Protein AF-A0A895Y8V9-F1 (afdb_monomer)

Secondary structure (DSSP, 8-state):
-HHHHHHHHHHHHHHHTT--S--EEEE---SHHHHHHHHHBHHHHHHHHHHHHHHTT-SSPPEEEEE--HHHHHHS-HHHHHHHHHHHHHHHHTT-EEEEE--GGGTTPPPEEEETTTEEEEEE-SS-SSS-EEEEE--HHHHHHHHHHHHHHHHT-TT--SSHHHHHHHHHHHTT--HHHHHHHHHHHHHH-GGGT----STTB-SHHHHHHHHHHHHHHHTT-

Foldseek 3Di:
DLVLVLVLLVLCVVCVVVFPDQKEWEDQDAWLVSLLCCQWFPSNLVSLLVSLVVCVPPPAAHEYEYEYELVSLVPYDLNGLLSNLLSCLLNVLSRYHYFYDHDVVCNPDFTWIDRLVAWIWGWDCPPDPDNIDTDIGRDNVVSVVVVVVSVCRQVDGQQDDPDPLSSSVSSCVSSVHDLVVLLVVLVVCLVVPCC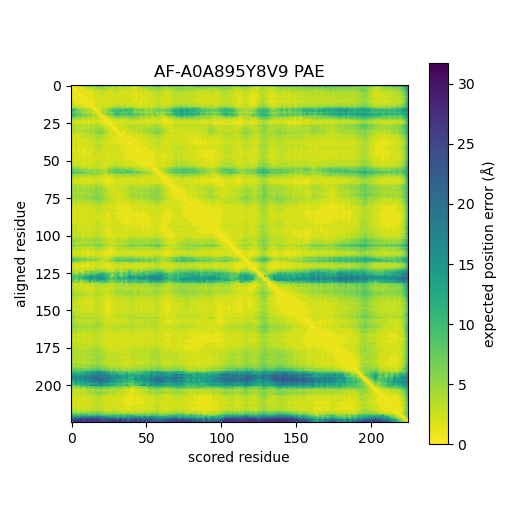VVPVPPDPRTDNVSVNSSSVSSNVSVVVVD

Mean predicted aligned error: 4.43 Å

Organism: NCBI:txid2811111

pLDDT: mean 91.23, std 8.87, range [41.28, 98.5]

Structure (mmCIF, N/CA/C/O backbone):
data_AF-A0A895Y8V9-F1
#
_entry.id   AF-A0A895Y8V9-F1
#
loop_
_atom_site.group_PDB
_atom_site.id
_atom_site.type_symbol
_atom_site.label_atom_id
_atom_site.label_alt_id
_atom_site.label_comp_id
_atom_site.label_asym_id
_atom_site.label_entity_id
_atom_site.label_seq_id
_atom_site.pdbx_PDB_ins_code
_atom_site.Cartn_x
_atom_site.Cartn_y
_atom_site.Cartn_z
_atom_site.occupancy
_atom_site.B_iso_or_equiv
_atom_site.auth_seq_id
_atom_site.auth_comp_id
_atom_site.auth_asym_id
_atom_site.auth_atom_id
_atom_site.pdbx_PDB_model_num
ATOM 1 N N . MET A 1 1 ? -10.899 10.215 -10.373 1.00 77.56 1 MET A N 1
ATOM 2 C CA . MET A 1 1 ? -10.235 9.253 -9.469 1.00 77.56 1 MET A CA 1
ATOM 3 C C . MET A 1 1 ? -10.449 7.790 -9.875 1.00 77.56 1 MET A C 1
ATOM 5 O O . MET A 1 1 ? -9.495 7.179 -10.334 1.00 77.56 1 MET A O 1
ATOM 9 N N . TRP A 1 2 ? -11.668 7.229 -9.789 1.00 88.75 2 TRP A N 1
ATOM 10 C CA . TRP A 1 2 ? -11.911 5.793 -10.051 1.00 88.75 2 TRP A CA 1
ATOM 11 C C . TRP A 1 2 ? -11.429 5.302 -11.427 1.00 88.75 2 TRP A C 1
ATOM 13 O O . TRP A 1 2 ? -10.697 4.321 -11.485 1.00 88.75 2 TRP A O 1
ATOM 23 N N . LEU A 1 3 ? -11.763 6.016 -12.513 1.00 88.69 3 LEU A N 1
ATOM 24 C CA . LEU A 1 3 ? -11.409 5.612 -13.884 1.00 88.69 3 LEU A CA 1
ATOM 25 C C . LEU A 1 3 ? -9.891 5.506 -14.107 1.00 88.69 3 LEU A C 1
ATOM 27 O O . LEU A 1 3 ? -9.423 4.517 -14.661 1.00 88.69 3 LEU A O 1
ATOM 31 N N . GLY A 1 4 ? -9.117 6.496 -13.647 1.00 90.00 4 GLY A N 1
ATOM 32 C CA . GLY A 1 4 ? -7.653 6.447 -13.738 1.00 90.00 4 GLY A CA 1
ATOM 33 C C . GLY A 1 4 ? -7.065 5.321 -12.894 1.00 90.00 4 GLY A C 1
ATOM 34 O O . GLY A 1 4 ? -6.196 4.589 -13.357 1.00 90.00 4 GLY A O 1
ATOM 35 N N . SER A 1 5 ? -7.618 5.112 -11.700 1.00 91.44 5 SER A N 1
ATOM 36 C CA . SER A 1 5 ? -7.227 4.024 -10.805 1.00 91.44 5 SER A CA 1
ATOM 37 C C . SER A 1 5 ? -7.448 2.638 -11.430 1.00 91.44 5 SER A C 1
ATOM 39 O O . SER A 1 5 ? -6.537 1.804 -11.425 1.00 91.44 5 SER A O 1
ATOM 41 N N . GLU A 1 6 ? -8.616 2.416 -12.045 1.00 93.50 6 GLU A N 1
ATOM 42 C CA . GLU A 1 6 ? -8.946 1.166 -12.736 1.00 93.50 6 GLU A CA 1
ATOM 43 C C . GLU A 1 6 ? -8.061 0.973 -13.971 1.00 93.50 6 GLU A C 1
ATOM 45 O O . GLU A 1 6 ? -7.516 -0.113 -14.191 1.00 93.50 6 GLU A O 1
ATOM 50 N N . PHE A 1 7 ? -7.871 2.027 -14.767 1.00 93.25 7 PHE A N 1
ATOM 51 C CA . PHE A 1 7 ? -7.026 1.969 -15.953 1.00 93.25 7 PHE A CA 1
ATOM 52 C C . PHE A 1 7 ? -5.576 1.609 -15.597 1.00 93.25 7 PHE A C 1
ATOM 54 O O . PHE A 1 7 ? -5.002 0.708 -16.214 1.00 93.25 7 PHE A O 1
ATOM 61 N N . CYS A 1 8 ? -5.012 2.238 -14.562 1.00 93.88 8 CYS A N 1
ATOM 62 C CA . CYS A 1 8 ? -3.698 1.909 -14.012 1.00 93.88 8 CYS A CA 1
ATOM 63 C C . CYS A 1 8 ? -3.630 0.459 -13.513 1.00 93.88 8 CYS A C 1
ATOM 65 O O . CYS A 1 8 ? -2.696 -0.261 -13.864 1.00 93.88 8 CYS A O 1
ATOM 67 N N . ALA A 1 9 ? -4.629 -0.011 -12.756 1.00 94.06 9 ALA A N 1
ATOM 68 C CA . ALA A 1 9 ? -4.672 -1.393 -12.272 1.00 94.06 9 ALA A CA 1
ATOM 69 C C . ALA A 1 9 ? -4.686 -2.400 -13.436 1.00 94.06 9 ALA A C 1
ATOM 71 O O . ALA A 1 9 ? -3.885 -3.335 -13.465 1.00 94.06 9 ALA A O 1
ATOM 72 N N . ARG A 1 10 ? -5.527 -2.170 -14.451 1.00 94.50 10 ARG A N 1
ATOM 73 C CA . ARG A 1 10 ? -5.580 -2.997 -15.667 1.00 94.50 10 ARG A CA 1
ATOM 74 C C . ARG A 1 10 ? -4.297 -2.913 -16.488 1.00 94.50 10 ARG A C 1
ATOM 76 O O . ARG A 1 10 ? -3.920 -3.892 -17.126 1.00 94.50 10 ARG A O 1
ATOM 83 N N . HIS A 1 11 ? -3.642 -1.756 -16.534 1.00 94.88 11 HIS A N 1
ATOM 84 C CA . HIS A 1 11 ? -2.349 -1.605 -17.197 1.00 94.88 11 HIS A CA 1
ATOM 85 C C . HIS A 1 11 ? -1.270 -2.442 -16.503 1.00 94.88 11 HIS A C 1
ATOM 87 O O . HIS A 1 11 ? -0.577 -3.192 -17.185 1.00 94.88 11 HIS A O 1
ATOM 93 N N . ILE A 1 12 ? -1.191 -2.392 -15.170 1.00 94.62 12 ILE A N 1
ATOM 94 C CA . ILE A 1 12 ? -0.265 -3.223 -14.393 1.00 94.62 12 ILE A CA 1
ATOM 95 C C . ILE A 1 12 ? -0.547 -4.708 -14.634 1.00 94.62 12 ILE A C 1
ATOM 97 O O . ILE A 1 12 ? 0.360 -5.434 -15.023 1.00 94.62 12 ILE A O 1
ATOM 101 N N . LEU A 1 13 ? -1.798 -5.156 -14.473 1.00 93.81 13 LEU A N 1
ATOM 102 C CA . LEU A 1 13 ? -2.149 -6.573 -14.622 1.00 93.81 13 LEU A CA 1
ATOM 103 C C . LEU A 1 13 ? -1.811 -7.124 -16.012 1.00 93.81 13 LEU A C 1
ATOM 105 O O . LEU A 1 13 ? -1.259 -8.214 -16.106 1.00 93.81 13 LEU A O 1
ATOM 109 N N . ARG A 1 14 ? -2.054 -6.349 -17.080 1.00 92.81 14 ARG A N 1
ATOM 110 C CA . ARG A 1 14 ? -1.686 -6.737 -18.455 1.00 92.81 14 ARG A CA 1
ATOM 111 C C . ARG A 1 14 ? -0.188 -6.988 -18.636 1.00 92.81 14 ARG A C 1
ATOM 113 O O . ARG A 1 14 ? 0.184 -7.817 -19.456 1.00 92.81 14 ARG A O 1
ATOM 120 N N . HIS A 1 15 ? 0.657 -6.274 -17.897 1.00 91.19 15 HIS A N 1
ATOM 121 C CA . HIS A 1 15 ? 2.109 -6.421 -17.978 1.00 91.19 15 HIS A CA 1
ATOM 122 C C . HIS A 1 15 ? 2.673 -7.335 -16.884 1.00 91.19 15 HIS A C 1
ATOM 124 O O . HIS A 1 15 ? 3.791 -7.814 -17.014 1.00 91.19 15 HIS A O 1
ATOM 130 N N . CYS A 1 16 ? 1.910 -7.670 -15.837 1.00 85.31 16 CYS A N 1
ATOM 131 C CA . CYS A 1 16 ? 2.338 -8.648 -14.835 1.00 85.31 16 CYS A CA 1
ATOM 132 C C . CYS A 1 16 ? 2.602 -10.039 -15.432 1.00 85.31 16 CYS A C 1
ATOM 134 O O . CYS A 1 16 ? 3.436 -10.775 -14.903 1.00 85.31 16 CYS A O 1
ATOM 136 N N . ASP A 1 17 ? 1.934 -10.387 -16.535 1.00 76.19 17 ASP A N 1
ATOM 137 C CA . ASP A 1 17 ? 2.175 -11.634 -17.267 1.00 76.19 17 ASP A CA 1
ATOM 138 C C . ASP A 1 17 ? 3.564 -11.715 -17.903 1.00 76.19 17 ASP A C 1
ATOM 140 O O . ASP A 1 17 ? 4.073 -12.813 -18.121 1.00 76.19 17 ASP A O 1
ATOM 144 N N . THR A 1 18 ? 4.213 -10.575 -18.145 1.00 79.81 18 THR A N 1
ATOM 145 C CA . THR A 1 18 ? 5.546 -10.522 -18.750 1.00 79.81 18 THR A CA 1
ATOM 146 C C . THR A 1 18 ? 6.670 -10.401 -17.718 1.00 79.81 18 THR A C 1
ATOM 148 O O . THR A 1 18 ? 7.844 -10.482 -18.088 1.00 79.81 18 THR A O 1
ATOM 151 N N . LEU A 1 19 ? 6.350 -10.271 -16.426 1.00 84.44 19 LEU A N 1
ATOM 152 C CA . LEU A 1 19 ? 7.348 -10.212 -15.354 1.00 84.44 19 LEU A CA 1
ATOM 153 C C . LEU A 1 19 ? 7.901 -11.610 -15.055 1.00 84.44 19 LEU A C 1
ATOM 155 O O . LEU A 1 19 ? 7.157 -12.586 -14.953 1.00 84.44 19 LEU A O 1
ATOM 159 N N . ALA A 1 20 ? 9.223 -11.706 -14.926 1.00 80.50 20 ALA A N 1
ATOM 160 C CA . ALA A 1 20 ? 9.921 -12.943 -14.577 1.00 80.50 20 ALA A CA 1
ATOM 161 C C . ALA A 1 20 ? 10.150 -13.049 -13.058 1.00 80.50 20 ALA A C 1
ATOM 163 O O . ALA A 1 20 ? 10.092 -14.143 -12.478 1.00 80.50 20 ALA A O 1
ATOM 164 N N . GLY A 1 21 ? 10.407 -11.902 -12.424 1.00 83.06 21 GLY A N 1
ATOM 165 C CA . GLY A 1 21 ? 10.693 -11.779 -11.001 1.00 83.06 21 GLY A CA 1
ATOM 166 C C . GLY A 1 21 ? 9.461 -11.610 -10.111 1.00 83.06 21 GLY A C 1
ATOM 167 O O . GLY A 1 21 ? 8.318 -11.552 -10.567 1.00 83.06 21 GLY A O 1
ATOM 168 N N . LEU A 1 22 ? 9.719 -11.528 -8.805 1.00 88.75 22 LEU A N 1
ATOM 169 C CA . LEU A 1 22 ? 8.743 -11.062 -7.825 1.00 88.75 22 LEU A CA 1
ATOM 170 C C . LEU A 1 22 ? 8.657 -9.527 -7.921 1.00 88.75 22 LEU A C 1
ATOM 172 O O . LEU A 1 22 ? 9.689 -8.870 -7.761 1.00 88.75 22 LEU A O 1
ATOM 176 N N . PRO A 1 23 ? 7.480 -8.945 -8.204 1.00 91.62 23 PRO A N 1
ATOM 177 C CA . PRO A 1 23 ? 7.357 -7.503 -8.351 1.00 91.62 23 PRO A CA 1
ATOM 178 C C . PRO A 1 23 ? 7.474 -6.784 -7.006 1.00 91.62 23 PRO A C 1
ATOM 180 O O . PRO A 1 23 ? 6.912 -7.223 -5.999 1.00 91.62 23 PRO A O 1
ATOM 183 N N . ALA A 1 24 ? 8.139 -5.632 -7.032 1.00 95.62 24 ALA A N 1
ATOM 184 C CA . ALA A 1 24 ? 8.136 -4.660 -5.947 1.00 95.62 24 ALA A CA 1
ATOM 185 C C . ALA A 1 24 ? 7.380 -3.400 -6.391 1.00 95.62 24 ALA A C 1
ATOM 187 O O . ALA A 1 24 ? 7.586 -2.898 -7.497 1.00 95.62 24 ALA A O 1
ATOM 188 N N . PHE A 1 25 ? 6.479 -2.908 -5.546 1.00 96.94 25 PHE A N 1
ATOM 189 C CA . PHE A 1 25 ? 5.560 -1.819 -5.878 1.00 96.94 25 PHE A CA 1
ATOM 190 C C . PHE A 1 25 ? 5.956 -0.527 -5.161 1.00 96.94 25 PHE A C 1
ATOM 192 O O . PHE A 1 25 ? 6.293 -0.553 -3.980 1.00 96.94 25 PHE A O 1
ATOM 199 N N . TRP A 1 26 ? 5.823 0.607 -5.842 1.00 97.38 26 TRP A N 1
ATOM 200 C CA . TRP A 1 26 ? 5.942 1.949 -5.277 1.00 97.38 26 TRP A CA 1
ATOM 201 C C . TRP A 1 26 ? 4.621 2.699 -5.442 1.00 97.38 26 TRP A C 1
ATOM 203 O O . TRP A 1 26 ? 4.034 2.717 -6.524 1.00 97.38 26 TRP A O 1
ATOM 213 N N . THR A 1 27 ? 4.131 3.276 -4.350 1.00 93.81 27 THR A N 1
ATOM 214 C CA . THR A 1 27 ? 2.785 3.850 -4.203 1.00 93.81 27 THR A CA 1
ATOM 215 C C . THR A 1 27 ? 2.918 5.310 -3.778 1.00 93.81 27 THR A C 1
ATOM 217 O O . THR A 1 27 ? 3.761 5.624 -2.934 1.00 93.81 27 THR A O 1
ATOM 220 N N . ARG A 1 28 ? 2.112 6.194 -4.378 1.00 90.12 28 ARG A N 1
ATOM 221 C CA . ARG A 1 28 ? 2.218 7.657 -4.212 1.00 90.12 28 ARG A CA 1
ATOM 222 C C . ARG A 1 28 ? 1.191 8.247 -3.255 1.00 90.12 28 ARG A C 1
ATOM 224 O O . ARG A 1 28 ? 1.310 9.410 -2.900 1.00 90.12 28 ARG A O 1
ATOM 231 N N . GLU A 1 29 ? 0.187 7.470 -2.881 1.00 90.69 29 GLU A N 1
ATOM 232 C CA . GLU A 1 29 ? -0.847 7.847 -1.931 1.00 90.69 29 GLU A CA 1
ATOM 233 C C . GLU A 1 29 ? -0.206 8.245 -0.590 1.00 90.69 29 GLU A C 1
ATOM 235 O O . GLU A 1 29 ? 0.476 7.440 0.046 1.00 90.69 29 GLU A O 1
ATOM 240 N N . GLN A 1 30 ? -0.421 9.496 -0.181 1.00 90.38 30 GLN A N 1
ATOM 241 C CA . GLN A 1 30 ? 0.108 10.104 1.040 1.00 90.38 30 GLN A CA 1
ATOM 242 C C . GLN A 1 30 ? -0.966 10.264 2.119 1.00 90.38 30 GLN A C 1
ATOM 244 O O . GLN A 1 30 ? -0.655 10.150 3.304 1.00 90.38 30 GLN A O 1
ATOM 249 N N . HIS A 1 31 ? -2.212 10.532 1.721 1.00 90.12 31 HIS A N 1
ATOM 250 C CA . HIS A 1 31 ? -3.311 10.843 2.637 1.00 90.12 31 HIS A CA 1
ATOM 251 C C . HIS A 1 31 ? -4.338 9.714 2.706 1.00 90.12 31 HIS A C 1
ATOM 253 O O . HIS A 1 31 ? -4.465 8.881 1.804 1.00 90.12 31 HIS A O 1
ATOM 259 N N . GLY A 1 32 ? -5.125 9.712 3.782 1.00 88.81 32 GLY A N 1
ATOM 260 C CA . GLY A 1 32 ? -6.174 8.716 3.988 1.00 88.81 32 GLY A CA 1
ATOM 261 C C . GLY A 1 32 ? -7.258 8.747 2.916 1.00 88.81 32 GLY A C 1
ATOM 262 O O . GLY A 1 32 ? -7.784 7.695 2.565 1.00 88.81 32 GLY A O 1
ATOM 263 N N . GLU A 1 33 ? -7.570 9.920 2.359 1.00 90.06 33 GLU A N 1
ATOM 264 C CA . GLU A 1 33 ? -8.508 10.049 1.237 1.00 90.06 33 GLU A CA 1
ATOM 265 C C . GLU A 1 33 ? -8.034 9.247 0.015 1.00 90.06 33 GLU A C 1
ATOM 267 O O . GLU A 1 33 ? -8.790 8.453 -0.547 1.00 90.06 33 GLU A O 1
ATOM 272 N N . GLU A 1 34 ? -6.759 9.374 -0.348 1.00 92.44 34 GLU A N 1
ATOM 273 C CA . GLU A 1 34 ? -6.154 8.652 -1.469 1.00 92.44 34 GLU A CA 1
ATOM 274 C C . GLU A 1 34 ? -6.070 7.149 -1.159 1.00 92.44 34 GLU A C 1
ATOM 276 O O . GLU A 1 34 ? -6.455 6.303 -1.975 1.00 92.44 34 GLU A O 1
ATOM 281 N N . ALA A 1 35 ? -5.645 6.812 0.063 1.00 93.06 35 ALA A N 1
ATOM 282 C CA . ALA A 1 35 ? -5.541 5.438 0.539 1.00 93.06 35 ALA A CA 1
ATOM 283 C C . ALA A 1 35 ? -6.908 4.730 0.625 1.00 93.06 35 ALA A C 1
ATOM 285 O O . ALA A 1 35 ? -6.991 3.521 0.402 1.00 93.06 35 ALA A O 1
ATOM 286 N N . SER A 1 36 ? -7.997 5.470 0.871 1.00 94.06 36 SER A N 1
ATOM 287 C CA . SER A 1 36 ? -9.359 4.925 0.966 1.00 94.06 36 SER A CA 1
ATOM 288 C C . SER A 1 36 ? -9.812 4.215 -0.310 1.00 94.06 36 SER A C 1
ATOM 290 O O . SER A 1 36 ? -10.628 3.293 -0.258 1.00 94.06 36 SER A O 1
ATOM 292 N N . THR A 1 37 ? -9.231 4.571 -1.458 1.00 94.44 37 THR A N 1
ATOM 293 C CA . THR A 1 37 ? -9.516 3.909 -2.734 1.00 94.44 37 THR A CA 1
ATOM 294 C C . THR A 1 37 ? -9.157 2.426 -2.718 1.00 94.44 37 THR A C 1
ATOM 296 O O . THR A 1 37 ? -9.875 1.631 -3.320 1.00 94.44 37 THR A O 1
ATOM 299 N N . TRP A 1 38 ? -8.114 2.023 -1.982 1.00 96.44 38 TRP A N 1
ATOM 300 C CA . TRP A 1 38 ? -7.747 0.614 -1.802 1.00 96.44 38 TRP A CA 1
ATOM 301 C C . TRP A 1 38 ? -8.819 -0.176 -1.057 1.00 96.44 38 TRP A C 1
ATOM 303 O O . TRP A 1 38 ? -9.012 -1.359 -1.330 1.00 96.44 38 TRP A O 1
ATOM 313 N N . LEU A 1 39 ? -9.511 0.484 -0.130 1.00 96.06 39 LEU A N 1
ATOM 314 C CA . LEU A 1 39 ? -10.516 -0.122 0.735 1.00 96.06 39 LEU A CA 1
ATOM 315 C C . LEU A 1 39 ? -11.885 -0.203 0.057 1.00 96.06 39 LEU A C 1
ATOM 317 O O . LEU A 1 39 ? -12.596 -1.188 0.247 1.00 96.06 39 LEU A O 1
ATOM 321 N N . LEU A 1 40 ? -12.243 0.835 -0.705 1.00 94.94 40 LEU A N 1
ATOM 322 C CA . LEU A 1 40 ? -13.609 1.048 -1.180 1.00 94.94 40 LEU A CA 1
ATOM 323 C C . LEU A 1 40 ? -13.812 0.717 -2.657 1.00 94.94 40 LEU A C 1
ATOM 325 O O . LEU A 1 40 ? -14.934 0.411 -3.048 1.00 94.94 40 LEU A O 1
ATOM 329 N N . PHE A 1 41 ? -12.783 0.793 -3.506 1.00 95.56 41 PHE A N 1
ATOM 330 C CA . PHE A 1 41 ? -12.956 0.494 -4.929 1.00 95.56 41 PHE A CA 1
ATOM 331 C C . PHE A 1 41 ? -12.892 -1.010 -5.170 1.00 95.56 41 PHE A C 1
ATOM 333 O O . PHE A 1 41 ? -11.853 -1.635 -4.952 1.00 95.56 41 PHE A O 1
ATOM 340 N N . THR A 1 42 ? -13.969 -1.580 -5.717 1.00 95.12 42 THR A N 1
ATOM 341 C CA . THR A 1 42 ? -14.069 -3.022 -6.000 1.00 95.12 42 THR A CA 1
ATOM 342 C C . THR A 1 42 ? -12.867 -3.527 -6.804 1.00 95.12 42 THR A C 1
ATOM 344 O O . THR A 1 42 ? -12.229 -4.510 -6.434 1.00 95.12 42 THR A O 1
ATOM 347 N N . HIS A 1 43 ? -12.459 -2.784 -7.841 1.00 95.56 43 HIS A N 1
ATOM 348 C CA . HIS A 1 43 ? -11.337 -3.179 -8.694 1.00 95.56 43 HIS A CA 1
ATOM 349 C C . HIS A 1 43 ? -9.985 -3.217 -7.959 1.00 95.56 43 HIS A C 1
ATOM 351 O O . HIS A 1 43 ? -9.099 -3.957 -8.376 1.00 95.56 43 HIS A O 1
ATOM 357 N N . LYS A 1 44 ? -9.787 -2.427 -6.890 1.00 96.50 44 LYS A N 1
ATOM 358 C CA . LYS A 1 44 ? -8.543 -2.446 -6.099 1.00 96.50 44 LYS A CA 1
ATOM 359 C C . LYS A 1 44 ? -8.458 -3.698 -5.247 1.00 96.50 44 LYS A C 1
ATOM 361 O O . LYS A 1 44 ? -7.393 -4.309 -5.179 1.00 96.50 44 LYS A O 1
ATOM 366 N N . TYR A 1 45 ? -9.576 -4.093 -4.646 1.00 96.75 45 TYR A N 1
ATOM 367 C CA . TYR A 1 45 ? -9.666 -5.345 -3.910 1.00 96.75 45 TYR A CA 1
ATOM 368 C C . TYR A 1 45 ? -9.376 -6.540 -4.824 1.00 96.75 45 TYR A C 1
ATOM 370 O O . TYR A 1 45 ? -8.505 -7.357 -4.521 1.00 96.75 45 TYR A O 1
ATOM 378 N N . ASP A 1 46 ? -10.038 -6.594 -5.982 1.00 96.56 46 ASP A N 1
ATOM 379 C CA . ASP A 1 46 ? -9.837 -7.659 -6.969 1.00 96.56 46 ASP A CA 1
ATOM 380 C C . ASP A 1 46 ? -8.404 -7.675 -7.513 1.00 96.56 46 ASP A C 1
ATOM 382 O O . ASP A 1 46 ? -7.810 -8.740 -7.673 1.00 96.56 46 ASP A O 1
ATOM 386 N N . TYR A 1 47 ? -7.812 -6.498 -7.731 1.00 95.94 47 TYR A N 1
ATOM 387 C CA . TYR A 1 47 ? -6.411 -6.347 -8.117 1.00 95.94 47 TYR A CA 1
ATOM 388 C C . TYR A 1 47 ? -5.449 -6.935 -7.072 1.00 95.94 47 TYR A C 1
ATOM 390 O O . TYR A 1 47 ? -4.566 -7.716 -7.432 1.00 95.94 47 TYR A O 1
ATOM 398 N N . LEU A 1 48 ? -5.619 -6.605 -5.784 1.00 97.06 48 LEU A N 1
ATOM 399 C CA . LEU A 1 48 ? -4.773 -7.141 -4.710 1.00 97.06 48 LEU A CA 1
ATOM 400 C C . LEU A 1 48 ? -4.933 -8.657 -4.583 1.00 97.06 48 LEU A C 1
ATOM 402 O O . LEU A 1 48 ? -3.935 -9.371 -4.486 1.00 97.06 48 LEU A O 1
ATOM 406 N N . LYS A 1 49 ? -6.173 -9.152 -4.655 1.00 96.38 49 LYS A N 1
ATOM 407 C CA . LYS A 1 49 ? -6.472 -10.585 -4.642 1.00 96.38 49 LYS A CA 1
ATOM 408 C C . LYS A 1 49 ? -5.797 -11.309 -5.806 1.00 96.38 49 LYS A C 1
ATOM 410 O O . LYS A 1 49 ? -5.134 -12.316 -5.587 1.00 96.38 49 LYS A O 1
ATOM 415 N N . HIS A 1 50 ? -5.907 -10.772 -7.020 1.00 95.31 50 HIS A N 1
ATOM 416 C CA . HIS A 1 50 ? -5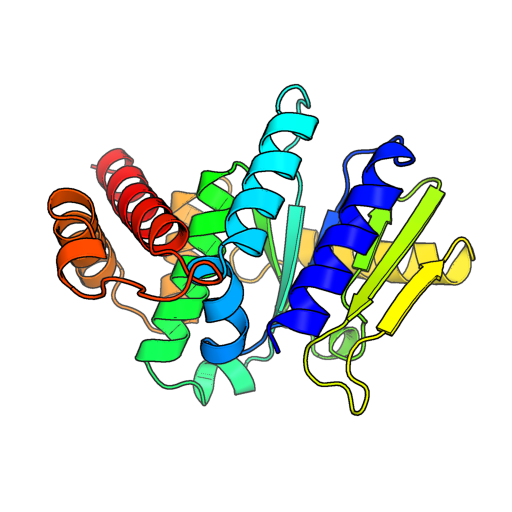.301 -11.362 -8.211 1.00 95.31 50 HIS A CA 1
ATOM 417 C C . HIS A 1 50 ? -3.773 -11.441 -8.101 1.00 95.31 50 HIS A C 1
ATOM 419 O O . HIS A 1 50 ? -3.180 -12.474 -8.411 1.00 95.31 50 HIS A O 1
ATOM 425 N N . LEU A 1 51 ? -3.123 -10.373 -7.624 1.00 93.94 51 LEU A N 1
ATOM 426 C CA . LEU A 1 51 ? -1.681 -10.389 -7.378 1.00 93.94 51 LEU A CA 1
ATOM 427 C C . LEU A 1 51 ? -1.301 -11.422 -6.312 1.00 93.94 51 LEU A C 1
ATOM 429 O O . LEU A 1 51 ? -0.369 -12.199 -6.520 1.00 93.94 51 LEU A O 1
ATOM 433 N N . ALA A 1 52 ? -2.023 -11.456 -5.193 1.00 93.56 52 ALA A N 1
ATOM 434 C CA . ALA A 1 52 ? -1.769 -12.402 -4.111 1.00 93.56 52 ALA A CA 1
ATOM 435 C C . ALA A 1 52 ? -1.904 -13.857 -4.580 1.00 93.56 52 ALA A C 1
ATOM 437 O O . ALA A 1 52 ? -1.034 -14.677 -4.296 1.00 93.56 52 ALA A O 1
ATOM 438 N N . ASP A 1 53 ? -2.951 -14.171 -5.347 1.00 93.06 53 ASP A N 1
ATOM 439 C CA . ASP A 1 53 ? -3.160 -15.495 -5.936 1.00 93.06 53 ASP A CA 1
ATOM 440 C C . ASP A 1 53 ? -2.014 -15.871 -6.886 1.00 93.06 53 ASP A C 1
ATOM 442 O O . ASP A 1 53 ? -1.484 -16.981 -6.807 1.00 93.06 53 ASP A O 1
ATOM 446 N N . ARG A 1 54 ? -1.587 -14.933 -7.741 1.00 91.06 54 ARG A N 1
ATOM 447 C CA . ARG A 1 54 ? -0.519 -15.144 -8.728 1.00 91.06 54 ARG A CA 1
ATOM 448 C C . ARG A 1 54 ? 0.829 -15.471 -8.089 1.00 91.06 54 ARG A C 1
ATOM 450 O O . ARG A 1 54 ? 1.549 -16.329 -8.594 1.00 91.06 54 ARG A O 1
ATOM 457 N N . TYR A 1 55 ? 1.192 -14.778 -7.013 1.00 90.81 55 TYR A N 1
ATOM 458 C CA . TYR A 1 55 ? 2.516 -14.904 -6.395 1.00 90.81 55 TYR A CA 1
ATOM 459 C C . TYR A 1 55 ? 2.523 -15.747 -5.113 1.00 90.81 55 TYR A C 1
ATOM 461 O O . TYR A 1 55 ? 3.572 -15.879 -4.488 1.00 90.81 55 TYR A O 1
ATOM 469 N N . ARG A 1 56 ? 1.401 -16.391 -4.756 1.00 88.88 56 ARG A N 1
ATOM 470 C CA . ARG A 1 56 ? 1.247 -17.211 -3.539 1.00 88.88 56 ARG A CA 1
ATOM 471 C C . ARG A 1 56 ? 2.337 -18.271 -3.350 1.00 88.88 56 ARG A C 1
ATOM 473 O O . ARG A 1 56 ? 2.697 -18.568 -2.220 1.00 88.88 56 ARG A O 1
ATOM 480 N N . SER A 1 57 ? 2.830 -18.876 -4.433 1.00 86.44 57 SER A N 1
ATOM 481 C CA . SER A 1 57 ? 3.812 -19.969 -4.370 1.00 86.44 57 SER A CA 1
ATOM 482 C C . SER A 1 57 ? 5.265 -19.501 -4.225 1.00 86.44 57 SER A C 1
ATOM 484 O O . SER A 1 57 ? 6.176 -20.329 -4.255 1.00 86.44 57 SER A O 1
ATOM 486 N N . ARG A 1 58 ? 5.517 -18.190 -4.148 1.00 87.12 58 ARG A N 1
ATOM 487 C CA . ARG A 1 58 ? 6.867 -17.639 -3.979 1.00 87.12 58 ARG A CA 1
ATOM 488 C C . ARG A 1 58 ? 7.278 -17.716 -2.507 1.00 87.12 58 ARG A C 1
ATOM 490 O O . ARG A 1 58 ? 6.456 -17.540 -1.617 1.00 87.12 58 ARG A O 1
ATOM 497 N N . ALA A 1 59 ? 8.561 -17.993 -2.265 1.00 86.19 59 ALA A N 1
ATOM 498 C CA . ALA A 1 59 ? 9.109 -18.095 -0.911 1.00 86.19 59 ALA A CA 1
ATOM 499 C C . ALA A 1 59 ? 9.190 -16.733 -0.202 1.00 86.19 59 ALA A C 1
ATOM 501 O O . ALA A 1 59 ? 9.063 -16.659 1.017 1.00 86.19 59 ALA A O 1
ATOM 502 N N . GLU A 1 60 ? 9.397 -15.663 -0.970 1.00 89.69 60 GLU A N 1
ATOM 503 C CA . GLU A 1 60 ? 9.462 -14.290 -0.475 1.00 89.69 60 GLU A CA 1
ATOM 504 C C . GLU A 1 60 ? 8.138 -13.556 -0.737 1.00 89.69 60 GLU A C 1
ATOM 506 O O . GLU A 1 60 ? 7.525 -13.767 -1.793 1.00 89.69 60 GLU A O 1
ATOM 511 N N . PRO A 1 61 ? 7.689 -12.686 0.188 1.00 91.06 61 PRO A N 1
ATOM 512 C CA . PRO A 1 61 ? 6.485 -11.891 -0.009 1.00 91.06 61 PRO A CA 1
ATOM 513 C C . PRO A 1 61 ? 6.723 -10.781 -1.035 1.00 91.06 61 PRO A C 1
ATOM 515 O O . PRO A 1 61 ? 7.791 -10.168 -1.075 1.00 91.06 61 PRO A O 1
ATOM 518 N N . MET A 1 62 ? 5.695 -10.462 -1.827 1.00 93.81 62 MET A N 1
ATOM 519 C CA . MET A 1 62 ? 5.701 -9.213 -2.596 1.00 93.81 62 MET A CA 1
ATOM 520 C C . MET A 1 62 ? 5.829 -8.027 -1.644 1.00 93.81 62 MET A C 1
ATOM 522 O O . MET A 1 62 ? 5.258 -8.046 -0.552 1.00 93.81 62 MET A O 1
ATOM 526 N N . THR A 1 63 ? 6.510 -6.973 -2.085 1.00 96.31 63 THR A N 1
ATOM 527 C CA . THR A 1 63 ? 6.667 -5.754 -1.291 1.00 96.31 63 THR A CA 1
ATOM 528 C C . THR A 1 63 ? 5.940 -4.583 -1.928 1.00 96.31 63 THR A C 1
ATOM 530 O O . THR A 1 63 ? 5.959 -4.411 -3.147 1.00 96.31 63 THR A O 1
ATOM 533 N N . ARG A 1 64 ? 5.308 -3.744 -1.110 1.00 97.62 64 ARG A N 1
ATOM 534 C CA . ARG A 1 64 ? 4.728 -2.476 -1.557 1.00 97.62 64 ARG A CA 1
ATOM 535 C C . ARG A 1 64 ? 5.181 -1.346 -0.654 1.00 97.62 64 ARG A C 1
ATOM 537 O O . ARG A 1 64 ? 4.950 -1.372 0.547 1.00 97.62 64 ARG A O 1
ATOM 544 N N . THR A 1 65 ? 5.803 -0.345 -1.249 1.00 98.00 65 THR A N 1
ATOM 545 C CA . THR A 1 65 ? 6.272 0.843 -0.552 1.00 98.00 65 THR A CA 1
ATOM 546 C C . THR A 1 65 ? 5.275 1.977 -0.729 1.00 98.00 65 THR A C 1
ATOM 548 O O . THR A 1 65 ? 4.887 2.279 -1.857 1.00 98.00 65 THR A O 1
ATOM 551 N N . PHE A 1 66 ? 4.891 2.619 0.371 1.00 96.31 66 PHE A N 1
ATOM 552 C CA . PHE A 1 66 ? 4.244 3.928 0.363 1.00 96.31 66 PHE A CA 1
ATOM 553 C C . PHE A 1 66 ? 5.304 5.010 0.559 1.00 96.31 66 PHE A C 1
ATOM 555 O O . PHE A 1 66 ? 6.100 4.936 1.499 1.00 96.31 66 PHE A O 1
ATOM 562 N N . SER A 1 67 ? 5.321 6.006 -0.324 1.00 94.38 67 SER A N 1
ATOM 563 C CA . SER A 1 67 ? 6.110 7.222 -0.132 1.00 94.38 67 SER A CA 1
ATOM 564 C C . SER A 1 67 ? 5.225 8.279 0.513 1.00 94.38 67 SER A C 1
ATOM 566 O O . SER A 1 67 ? 4.335 8.820 -0.138 1.00 94.38 67 SER A O 1
ATOM 568 N N . ILE A 1 68 ? 5.440 8.539 1.802 1.00 93.12 68 ILE A N 1
ATOM 569 C CA . ILE A 1 68 ? 4.620 9.467 2.591 1.00 93.12 68 ILE A CA 1
ATOM 570 C C . ILE A 1 68 ? 5.533 10.489 3.237 1.00 93.12 68 ILE A C 1
ATOM 572 O O . ILE A 1 68 ? 6.627 10.161 3.668 1.00 93.12 68 ILE A O 1
ATOM 576 N N . THR A 1 69 ? 5.100 11.740 3.320 1.00 91.88 69 THR A N 1
ATOM 577 C CA . THR A 1 69 ? 5.861 12.761 4.045 1.00 91.88 69 THR A CA 1
ATOM 578 C C . THR A 1 69 ? 5.401 12.878 5.493 1.00 91.88 69 THR A C 1
ATOM 580 O O . THR A 1 69 ? 4.220 12.714 5.793 1.00 91.88 69 THR A O 1
ATOM 583 N N . GLU A 1 70 ? 6.314 13.233 6.401 1.00 91.50 70 GLU A N 1
ATOM 584 C CA . GLU A 1 70 ? 5.960 13.530 7.799 1.00 91.50 70 GLU A CA 1
ATOM 585 C C . GLU A 1 70 ? 4.892 14.629 7.894 1.00 91.50 70 GLU A C 1
ATOM 587 O O . GLU A 1 70 ? 3.982 14.568 8.723 1.00 91.50 70 GLU A O 1
ATOM 592 N N . THR A 1 71 ? 4.947 15.613 6.992 1.00 91.88 71 THR A N 1
ATOM 593 C CA . THR A 1 71 ? 3.920 16.652 6.892 1.00 91.88 71 THR A CA 1
ATOM 594 C C . THR A 1 71 ? 2.553 16.058 6.569 1.00 91.88 71 THR A C 1
ATOM 596 O O . THR A 1 71 ? 1.605 16.375 7.273 1.00 91.88 71 THR A O 1
ATOM 599 N N . ALA A 1 72 ? 2.444 15.157 5.584 1.00 91.88 72 ALA A N 1
ATOM 600 C CA . ALA A 1 72 ? 1.170 14.514 5.252 1.00 91.88 72 ALA A CA 1
ATOM 601 C C . ALA A 1 72 ? 0.582 13.745 6.447 1.00 91.88 72 ALA A C 1
ATOM 603 O O . ALA A 1 72 ? -0.624 13.782 6.673 1.00 91.88 72 ALA A O 1
ATOM 604 N N . ILE A 1 73 ? 1.422 13.104 7.266 1.00 92.75 73 ILE A N 1
ATOM 605 C CA . ILE A 1 73 ? 0.975 12.403 8.480 1.00 92.75 73 ILE A CA 1
ATOM 606 C C . ILE A 1 73 ? 0.454 13.395 9.526 1.00 92.75 73 ILE A C 1
ATOM 608 O O . ILE A 1 73 ? -0.660 13.252 10.038 1.00 92.75 73 ILE A O 1
ATOM 612 N N . THR A 1 74 ? 1.255 14.411 9.840 1.00 92.81 74 THR A N 1
ATOM 613 C CA . THR A 1 74 ? 0.966 15.358 10.926 1.00 92.81 74 THR A CA 1
ATOM 614 C C . THR A 1 74 ? -0.231 16.255 10.623 1.00 92.81 74 THR A C 1
ATOM 616 O O . THR A 1 74 ? -1.023 16.524 11.527 1.00 92.81 74 THR A O 1
ATOM 619 N N . THR A 1 75 ? -0.430 16.659 9.366 1.00 94.38 75 THR A N 1
ATOM 620 C CA . THR A 1 75 ? -1.583 17.474 8.953 1.00 94.38 75 THR A CA 1
ATOM 621 C C . THR A 1 75 ? -2.845 16.652 8.696 1.00 94.38 75 THR A C 1
ATOM 623 O O . THR A 1 75 ? -3.942 17.215 8.721 1.00 94.38 75 THR A O 1
ATOM 626 N N . SER A 1 76 ? -2.724 15.334 8.491 1.00 94.94 76 SER A N 1
ATOM 627 C CA . SER A 1 76 ? -3.885 14.464 8.296 1.00 94.94 76 SER A CA 1
ATOM 628 C C . SER A 1 76 ? -4.763 14.427 9.550 1.00 94.94 76 SER A C 1
ATOM 630 O O . SER A 1 76 ? -4.254 14.229 10.658 1.00 94.94 76 SER A O 1
ATOM 632 N N . PRO A 1 77 ? -6.092 14.541 9.411 1.00 95.94 77 PRO A N 1
ATOM 633 C CA . PRO A 1 77 ? -7.009 14.337 10.522 1.00 95.94 77 PRO A CA 1
ATOM 634 C C . PRO A 1 77 ? -7.016 12.862 10.965 1.00 95.94 77 PRO A C 1
ATOM 636 O O . PRO A 1 77 ? -6.775 11.974 10.142 1.00 95.94 77 PRO A O 1
ATOM 639 N N . PRO A 1 78 ? -7.391 12.552 12.223 1.00 95.06 78 PRO A N 1
ATOM 640 C CA . PRO A 1 78 ? -7.339 11.185 12.755 1.00 95.06 78 PRO A CA 1
ATOM 641 C C . PRO A 1 78 ? -8.037 10.132 11.881 1.00 95.06 78 PRO A C 1
ATOM 643 O O . PRO A 1 78 ? -7.515 9.040 11.678 1.00 95.06 78 PRO A O 1
ATOM 646 N N . ARG A 1 79 ? -9.188 10.475 11.285 1.00 94.75 79 ARG A N 1
ATOM 647 C CA . ARG A 1 79 ? -9.935 9.584 10.378 1.00 94.75 79 ARG A CA 1
ATOM 648 C C . ARG A 1 79 ? -9.124 9.151 9.150 1.00 94.75 79 ARG A C 1
ATOM 650 O O . ARG A 1 79 ? -9.231 8.010 8.722 1.00 94.75 79 ARG A O 1
ATOM 657 N N . GLU A 1 80 ? -8.302 10.036 8.595 1.00 95.69 80 GLU A N 1
ATOM 658 C CA . GLU A 1 80 ? -7.483 9.732 7.419 1.00 95.69 80 GLU A CA 1
ATOM 659 C C . GLU A 1 80 ? -6.282 8.869 7.787 1.00 95.69 80 GLU A C 1
ATOM 661 O O . GLU A 1 80 ? -5.935 7.943 7.058 1.00 95.69 80 GLU A O 1
ATOM 666 N N . ARG A 1 81 ? -5.714 9.095 8.971 1.00 97.06 81 ARG A N 1
ATOM 667 C CA . ARG A 1 81 ? -4.676 8.227 9.523 1.00 97.06 81 ARG A CA 1
ATOM 668 C C . ARG A 1 81 ? -5.198 6.800 9.732 1.00 97.06 81 ARG A C 1
ATOM 670 O O . ARG A 1 81 ? -4.524 5.842 9.363 1.00 97.06 81 ARG A O 1
ATOM 677 N N . VAL A 1 82 ? -6.431 6.645 10.227 1.00 97.25 82 VAL A N 1
ATOM 678 C CA . VAL A 1 82 ? -7.094 5.329 10.320 1.00 97.25 82 VAL A CA 1
ATOM 679 C C . VAL A 1 82 ? -7.249 4.683 8.939 1.00 97.25 82 VAL A C 1
ATOM 681 O O . VAL A 1 82 ? -6.921 3.509 8.784 1.00 97.25 82 VAL A O 1
ATOM 684 N N . LEU A 1 83 ? -7.695 5.430 7.922 1.00 97.06 83 LEU A N 1
ATOM 685 C CA . LEU A 1 83 ? -7.837 4.909 6.553 1.00 97.06 83 LEU A CA 1
ATOM 686 C C . LEU A 1 83 ? -6.501 4.444 5.964 1.00 97.06 83 LEU A C 1
ATOM 688 O O . LEU A 1 83 ? -6.446 3.390 5.332 1.00 97.06 83 LEU A O 1
ATOM 692 N N . LEU A 1 84 ? -5.422 5.189 6.208 1.00 97.06 84 LEU A N 1
ATOM 693 C CA . LEU A 1 84 ? -4.083 4.800 5.780 1.00 97.06 84 LEU A CA 1
ATOM 694 C C . LEU A 1 84 ? -3.633 3.496 6.454 1.00 97.06 84 LEU A C 1
ATOM 696 O O . LEU A 1 84 ? -3.176 2.580 5.770 1.00 97.06 84 LEU A O 1
ATOM 700 N N . LEU A 1 85 ? -3.823 3.371 7.771 1.00 97.94 85 LEU A N 1
ATOM 701 C CA . LEU A 1 85 ? -3.510 2.134 8.486 1.00 97.94 85 LEU A CA 1
ATOM 702 C C . LEU A 1 85 ? -4.317 0.950 7.946 1.00 97.94 85 LEU A C 1
ATOM 704 O O . LEU A 1 85 ? -3.748 -0.111 7.693 1.00 97.94 85 LEU A O 1
ATOM 708 N N . LEU A 1 86 ? -5.620 1.125 7.719 1.00 98.19 86 LEU A N 1
ATOM 709 C CA . LEU A 1 86 ? -6.470 0.068 7.172 1.00 98.19 86 LEU A CA 1
ATOM 710 C C . LEU A 1 86 ? -6.057 -0.330 5.749 1.00 98.19 86 LEU A C 1
ATOM 712 O O . LEU A 1 86 ? -6.087 -1.515 5.427 1.00 98.19 86 LEU A O 1
ATOM 716 N N . ALA A 1 87 ? -5.625 0.611 4.906 1.00 98.12 87 ALA A N 1
ATOM 717 C CA . ALA A 1 87 ? -5.110 0.294 3.574 1.00 98.12 87 ALA A CA 1
ATOM 718 C C . ALA A 1 87 ? -3.827 -0.556 3.646 1.00 98.12 87 ALA A C 1
ATOM 720 O O . ALA A 1 87 ? -3.692 -1.537 2.910 1.00 98.12 87 ALA A O 1
ATOM 721 N N . VAL A 1 88 ? -2.919 -0.241 4.576 1.00 98.00 88 VAL A N 1
ATOM 722 C CA . VAL A 1 88 ? -1.729 -1.066 4.845 1.00 98.00 88 VAL A CA 1
ATOM 723 C C . VAL A 1 88 ? -2.124 -2.447 5.372 1.00 98.00 88 VAL A C 1
ATOM 725 O O . VAL A 1 88 ? -1.633 -3.461 4.874 1.00 98.00 88 VAL A O 1
ATOM 728 N N . ALA A 1 89 ? -3.058 -2.512 6.323 1.00 98.38 89 ALA A N 1
AT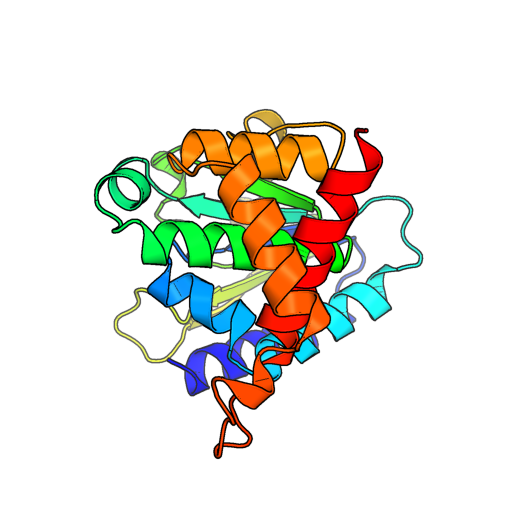OM 729 C CA . ALA A 1 89 ? -3.559 -3.771 6.867 1.00 98.38 89 ALA A CA 1
ATOM 730 C C . ALA A 1 89 ? -4.230 -4.645 5.797 1.00 98.38 89 ALA A C 1
ATOM 732 O O . ALA A 1 89 ? -4.045 -5.861 5.797 1.00 98.38 89 ALA A O 1
ATOM 733 N N . LEU A 1 90 ? -4.957 -4.045 4.849 1.00 98.50 90 LEU A N 1
ATOM 734 C CA . LEU A 1 90 ? -5.524 -4.757 3.707 1.00 98.50 90 LEU A CA 1
ATOM 735 C C . LEU A 1 90 ? -4.427 -5.444 2.887 1.00 98.50 90 LEU A C 1
ATOM 737 O O . LEU A 1 90 ? -4.557 -6.622 2.564 1.00 98.50 90 LEU A O 1
ATOM 741 N N . MET A 1 91 ? -3.340 -4.746 2.563 1.00 98.00 91 MET A N 1
ATOM 742 C CA . MET A 1 91 ? -2.237 -5.312 1.776 1.00 98.00 91 MET A CA 1
ATOM 743 C C . MET A 1 91 ? -1.511 -6.429 2.534 1.00 98.00 91 MET A C 1
ATOM 745 O O . MET A 1 91 ? -1.318 -7.517 1.988 1.00 98.00 91 MET A O 1
ATOM 749 N N . GLU A 1 92 ? -1.207 -6.209 3.812 1.00 97.69 92 GLU A N 1
ATOM 750 C CA . GLU A 1 92 ? -0.610 -7.219 4.695 1.00 97.69 92 GLU A CA 1
ATOM 751 C C . GLU A 1 92 ? -1.503 -8.465 4.819 1.00 97.69 92 GLU A C 1
ATOM 753 O O . GLU A 1 92 ? -1.006 -9.590 4.789 1.00 97.69 92 GLU A O 1
ATOM 758 N N . SER A 1 93 ? -2.831 -8.297 4.845 1.00 97.69 93 SER A N 1
ATOM 759 C CA . SER A 1 93 ? -3.779 -9.420 4.862 1.00 97.69 93 SER A CA 1
ATOM 760 C C . SER A 1 93 ? -3.709 -10.296 3.605 1.00 97.69 93 SER A C 1
ATOM 762 O O . SER A 1 93 ? -4.137 -11.450 3.626 1.00 97.69 93 SER A O 1
ATOM 764 N N . PHE A 1 94 ? -3.206 -9.763 2.491 1.00 97.12 94 PHE A N 1
ATOM 765 C CA . PHE A 1 94 ? -2.961 -10.499 1.249 1.00 97.12 94 PHE A CA 1
ATOM 766 C C . PHE A 1 94 ? -1.541 -11.084 1.173 1.00 97.12 94 PHE A C 1
ATOM 768 O O . PHE A 1 94 ? -1.172 -11.649 0.145 1.00 97.12 94 PHE A O 1
ATOM 775 N N . GLY A 1 95 ? -0.746 -10.977 2.243 1.00 95.25 95 GLY A N 1
ATOM 776 C CA . GLY A 1 95 ? 0.649 -11.422 2.266 1.00 95.25 95 GLY A CA 1
ATOM 777 C C . GLY A 1 95 ? 1.603 -10.483 1.522 1.00 95.25 95 GLY A C 1
ATOM 778 O O . GLY A 1 95 ? 2.705 -10.893 1.162 1.00 95.25 95 GLY A O 1
ATOM 779 N N . ILE A 1 96 ? 1.187 -9.239 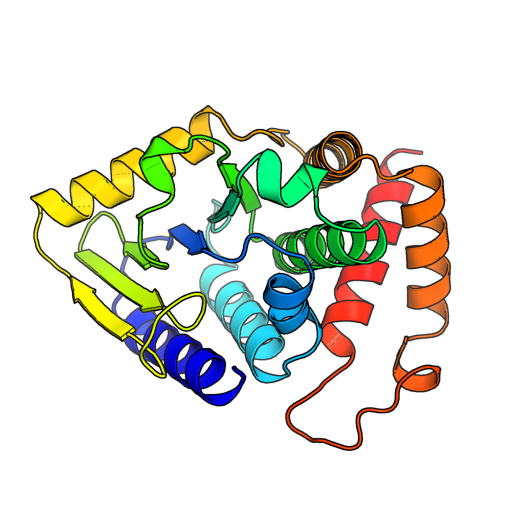1.269 1.00 96.44 96 ILE A N 1
ATOM 780 C CA . ILE A 1 96 ? 2.036 -8.203 0.678 1.00 96.44 96 ILE A CA 1
ATOM 781 C C . ILE A 1 96 ? 2.683 -7.438 1.826 1.00 96.44 96 ILE A C 1
ATOM 783 O O . ILE A 1 96 ? 1.993 -6.768 2.592 1.00 96.44 96 ILE A O 1
ATOM 787 N N . GLN A 1 97 ? 4.005 -7.528 1.941 1.00 96.75 97 GLN A N 1
ATOM 788 C CA . GLN A 1 97 ? 4.742 -6.796 2.961 1.00 96.75 97 GLN A CA 1
ATOM 789 C C . GLN A 1 97 ? 4.782 -5.312 2.602 1.00 96.75 97 GLN A C 1
ATOM 791 O O . GLN A 1 97 ? 5.246 -4.932 1.522 1.00 96.75 97 GLN A O 1
ATOM 796 N N . VAL A 1 98 ? 4.343 -4.465 3.526 1.00 97.69 98 VAL A N 1
ATOM 797 C CA . VAL A 1 98 ? 4.342 -3.022 3.310 1.00 97.69 98 VAL A CA 1
ATOM 798 C C . VAL A 1 98 ? 5.584 -2.377 3.915 1.00 97.69 98 VAL A C 1
ATOM 800 O O . VAL A 1 98 ? 5.949 -2.645 5.059 1.00 97.69 98 VAL A O 1
ATOM 803 N N . ASN A 1 99 ? 6.209 -1.492 3.141 1.00 97.88 99 ASN A N 1
ATOM 804 C CA . ASN A 1 99 ? 7.234 -0.572 3.615 1.00 97.88 99 ASN A CA 1
ATOM 805 C C . ASN A 1 99 ? 6.694 0.860 3.563 1.00 97.88 99 ASN A C 1
ATOM 807 O O . ASN A 1 99 ? 5.937 1.232 2.667 1.00 97.88 99 ASN A O 1
ATOM 811 N N . LEU A 1 100 ? 7.142 1.684 4.497 1.00 96.94 100 LEU A N 1
ATOM 812 C CA . LEU A 1 100 ? 6.911 3.120 4.500 1.00 96.94 100 LEU A CA 1
ATOM 813 C C . LEU A 1 100 ? 8.232 3.877 4.343 1.00 96.94 100 LEU A C 1
ATOM 815 O O . LEU A 1 100 ? 9.136 3.695 5.163 1.00 96.94 100 LEU A O 1
ATOM 819 N N . CYS A 1 101 ? 8.333 4.694 3.295 1.00 97.06 101 CYS A N 1
ATOM 820 C CA . CYS A 1 101 ? 9.472 5.563 3.015 1.00 97.06 101 CYS A CA 1
ATOM 821 C C . CYS A 1 101 ? 9.089 7.016 3.306 1.00 97.06 101 CYS A C 1
ATOM 823 O O . CYS A 1 101 ? 8.167 7.539 2.678 1.00 97.06 101 CYS A O 1
ATOM 825 N N . LEU A 1 102 ? 9.810 7.644 4.240 1.00 95.62 102 LEU A N 1
ATOM 826 C CA . LEU A 1 102 ? 9.604 9.042 4.633 1.00 95.62 102 LEU A CA 1
ATOM 827 C C . LEU A 1 102 ? 10.627 10.011 4.025 1.00 95.62 102 LEU A C 1
ATOM 829 O O . LEU A 1 102 ? 10.515 11.220 4.219 1.00 95.62 102 LEU A O 1
ATOM 833 N N . ASP A 1 103 ? 11.624 9.499 3.296 1.00 94.50 103 ASP A N 1
ATOM 834 C CA . ASP A 1 103 ? 12.689 10.323 2.731 1.00 94.50 103 ASP A CA 1
ATOM 835 C C . ASP A 1 103 ? 12.140 11.195 1.579 1.00 94.50 103 ASP A C 1
ATOM 837 O O . ASP A 1 103 ? 11.704 10.666 0.544 1.00 94.50 103 ASP A O 1
ATOM 841 N N . PRO A 1 104 ? 12.159 12.536 1.724 1.00 90.75 104 PRO A N 1
ATOM 842 C CA . PRO A 1 104 ? 11.608 13.448 0.730 1.00 90.75 104 PRO A CA 1
ATOM 843 C C . PRO A 1 104 ? 12.350 13.398 -0.611 1.00 90.75 104 PRO A C 1
ATOM 845 O O . PRO A 1 104 ? 11.775 13.815 -1.619 1.00 90.75 104 PRO A O 1
ATOM 848 N N . ALA A 1 105 ? 13.577 12.859 -0.666 1.00 91.44 105 ALA A N 1
ATOM 849 C CA . ALA A 1 105 ? 14.325 12.683 -1.911 1.00 91.44 105 ALA A CA 1
ATOM 850 C C . ALA A 1 105 ? 13.579 11.802 -2.928 1.00 91.44 105 ALA A C 1
ATOM 852 O O . ALA A 1 105 ? 13.745 11.972 -4.138 1.00 91.44 105 ALA A O 1
ATOM 853 N N . TYR A 1 106 ? 12.713 10.900 -2.455 1.00 91.56 106 TYR A N 1
ATOM 854 C CA . TYR A 1 106 ? 11.931 10.006 -3.309 1.00 91.56 106 TYR A CA 1
ATOM 855 C C . TYR A 1 106 ? 10.500 10.486 -3.574 1.00 91.56 106 TYR A C 1
ATOM 857 O O . TYR A 1 106 ? 9.775 9.827 -4.316 1.00 91.56 106 TYR A O 1
ATOM 865 N N . ARG A 1 107 ? 10.096 11.651 -3.047 1.00 85.50 107 ARG A N 1
ATOM 866 C CA . ARG A 1 107 ? 8.733 12.195 -3.209 1.00 85.50 107 ARG A CA 1
ATOM 867 C C . ARG A 1 107 ? 8.323 12.360 -4.675 1.00 85.50 107 ARG A C 1
ATOM 869 O O . ARG A 1 107 ? 7.152 12.231 -5.008 1.00 85.50 107 ARG A O 1
ATOM 876 N N . GLN A 1 108 ? 9.280 12.685 -5.541 1.00 85.75 108 GLN A N 1
ATOM 877 C CA . GLN A 1 108 ? 9.026 12.930 -6.963 1.00 85.75 108 GLN A CA 1
ATOM 878 C C . GLN A 1 108 ? 8.956 11.646 -7.799 1.00 85.75 108 GLN A C 1
ATOM 880 O O . GLN A 1 108 ? 8.713 11.726 -9.002 1.00 85.75 108 GLN A O 1
ATOM 885 N N . LEU A 1 109 ? 9.206 10.473 -7.207 1.00 91.12 109 LEU A N 1
ATOM 886 C CA . LEU A 1 109 ? 9.089 9.223 -7.943 1.00 91.12 109 LEU A CA 1
ATOM 887 C C . LEU A 1 109 ? 7.632 8.914 -8.263 1.00 91.12 109 LEU A C 1
ATOM 889 O O . LEU A 1 109 ? 6.726 9.061 -7.443 1.00 91.12 109 LEU A O 1
ATOM 893 N N . GLU A 1 110 ? 7.440 8.436 -9.481 1.00 91.44 110 GLU A N 1
ATOM 894 C CA . GLU A 1 110 ? 6.168 7.935 -9.965 1.00 91.44 110 GLU A CA 1
ATOM 895 C C . GLU A 1 110 ? 5.733 6.676 -9.206 1.00 91.44 110 GLU A C 1
ATOM 897 O O . GLU A 1 110 ? 6.542 5.970 -8.612 1.00 91.44 110 GLU A O 1
ATOM 902 N N . GLY A 1 111 ? 4.440 6.365 -9.239 1.00 94.25 111 GLY A N 1
ATOM 903 C CA . GLY A 1 111 ? 3.953 5.045 -8.874 1.00 94.25 111 GLY A CA 1
ATOM 904 C C . GLY A 1 111 ? 4.421 4.039 -9.920 1.00 94.25 111 GLY A C 1
ATOM 905 O O . GLY A 1 111 ? 4.159 4.219 -11.112 1.00 94.25 111 GLY A O 1
ATOM 906 N N . PHE A 1 112 ? 5.115 2.988 -9.488 1.00 95.94 112 PHE A N 1
ATOM 907 C CA . PHE A 1 112 ? 5.666 1.984 -10.395 1.00 95.94 112 PHE A CA 1
ATOM 908 C C . PHE A 1 112 ? 5.605 0.566 -9.827 1.00 95.94 112 PHE A C 1
ATOM 910 O O . PHE A 1 112 ? 5.456 0.343 -8.624 1.00 95.94 112 PHE A O 1
ATOM 917 N N . VAL A 1 113 ? 5.750 -0.409 -10.719 1.00 96.56 113 VAL A N 1
ATOM 918 C CA . VAL A 1 113 ? 6.009 -1.817 -10.405 1.00 96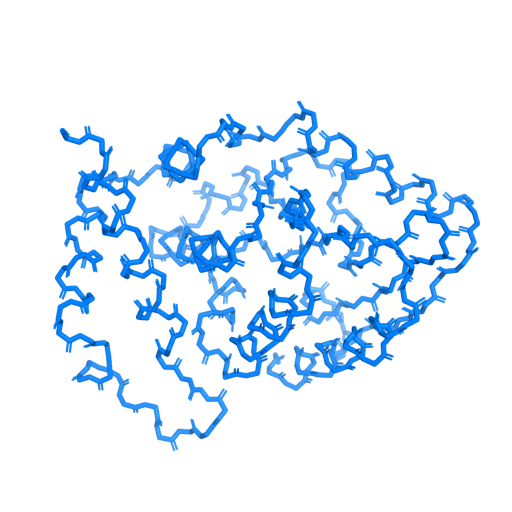.56 113 VAL A CA 1
ATOM 919 C C . VAL A 1 113 ? 7.328 -2.199 -11.044 1.00 96.56 113 VAL A C 1
ATOM 921 O O . VAL A 1 113 ? 7.458 -2.092 -12.260 1.00 96.56 113 VAL A O 1
ATOM 924 N N . LEU A 1 114 ? 8.296 -2.642 -10.250 1.00 96.38 114 LEU A N 1
ATOM 925 C CA . LEU A 1 114 ? 9.620 -2.999 -10.741 1.00 96.38 114 LEU A CA 1
ATOM 926 C C . LEU A 1 114 ? 9.787 -4.519 -10.801 1.00 96.38 114 LEU A C 1
ATOM 928 O O . LEU A 1 114 ? 9.703 -5.202 -9.779 1.00 96.38 114 LEU A O 1
ATOM 932 N N . ASP A 1 115 ? 10.107 -5.024 -11.990 1.00 92.19 115 ASP A N 1
ATOM 933 C CA . ASP A 1 115 ? 10.885 -6.250 -12.159 1.00 92.19 115 ASP A CA 1
ATOM 934 C C . ASP A 1 115 ? 12.329 -5.828 -12.443 1.00 92.19 115 ASP A C 1
ATOM 936 O O . ASP A 1 115 ? 12.649 -5.369 -13.544 1.00 92.19 115 ASP A O 1
ATOM 940 N N . ARG A 1 116 ? 13.204 -5.987 -11.437 1.00 85.06 116 ARG A N 1
ATOM 941 C CA . ARG A 1 116 ? 14.601 -5.511 -11.460 1.00 85.06 116 ARG A CA 1
ATOM 942 C C . ARG A 1 116 ? 15.383 -5.973 -12.692 1.00 85.06 116 ARG A C 1
ATOM 944 O O . ARG A 1 116 ? 16.360 -5.332 -13.061 1.00 85.06 116 ARG A O 1
ATOM 951 N N . GLN A 1 117 ? 14.988 -7.083 -13.314 1.00 82.12 117 GLN A N 1
ATOM 952 C CA . GLN A 1 117 ? 15.709 -7.657 -14.449 1.00 82.12 117 GLN A CA 1
ATOM 953 C C . GLN A 1 117 ? 15.145 -7.248 -15.812 1.00 82.12 117 GLN A C 1
ATOM 955 O O . GLN A 1 117 ? 15.796 -7.502 -16.827 1.00 82.12 117 GLN A O 1
ATOM 960 N N . ARG A 1 118 ? 13.942 -6.664 -15.867 1.00 87.06 118 ARG A N 1
ATOM 961 C CA . ARG A 1 118 ? 13.216 -6.480 -17.132 1.00 87.06 118 ARG A CA 1
ATOM 962 C C . ARG A 1 118 ? 12.734 -5.059 -17.355 1.00 87.06 118 ARG A C 1
ATOM 964 O O . ARG A 1 118 ? 13.099 -4.456 -18.362 1.00 87.06 118 ARG A O 1
ATOM 971 N N . CYS A 1 119 ? 11.875 -4.559 -16.475 1.00 93.56 119 CYS A N 1
ATOM 972 C CA . CYS A 1 119 ? 11.170 -3.308 -16.707 1.00 93.56 119 CYS A CA 1
ATOM 973 C C . CYS A 1 119 ? 10.581 -2.713 -15.426 1.00 93.56 119 CYS A C 1
ATOM 975 O O . CYS A 1 119 ? 10.387 -3.394 -14.416 1.00 93.56 119 CYS A O 1
ATOM 977 N N . ALA A 1 120 ? 10.245 -1.431 -15.519 1.00 95.50 120 ALA A N 1
ATOM 978 C CA . ALA A 1 120 ? 9.365 -0.737 -14.603 1.00 95.50 120 ALA A CA 1
ATOM 979 C C . ALA A 1 120 ? 8.047 -0.439 -15.324 1.00 95.50 120 ALA A C 1
ATOM 981 O O . ALA A 1 120 ? 8.042 0.144 -16.406 1.00 95.50 120 ALA A O 1
ATOM 982 N N . ILE A 1 121 ? 6.928 -0.843 -14.732 1.00 96.12 121 ILE A N 1
ATOM 983 C CA . ILE A 1 121 ? 5.586 -0.493 -15.202 1.00 96.12 121 ILE A CA 1
ATOM 984 C C . ILE A 1 121 ? 5.144 0.739 -14.419 1.00 96.12 121 ILE A C 1
ATOM 986 O O . ILE A 1 121 ? 4.939 0.652 -13.209 1.00 96.12 121 ILE A O 1
ATOM 990 N N . ILE A 1 122 ? 5.003 1.870 -15.096 1.00 95.25 122 ILE A N 1
ATOM 991 C CA . ILE A 1 122 ? 4.621 3.153 -14.511 1.00 95.25 122 ILE A CA 1
ATOM 992 C C . ILE A 1 122 ? 3.096 3.262 -14.521 1.00 95.25 122 ILE A C 1
ATOM 994 O O . ILE A 1 122 ? 2.440 2.939 -15.513 1.00 95.25 122 ILE A O 1
ATOM 998 N N . ALA A 1 123 ? 2.515 3.690 -13.402 1.00 92.75 123 ALA A N 1
ATOM 999 C CA . ALA A 1 123 ? 1.072 3.798 -13.243 1.00 92.75 123 ALA A CA 1
ATOM 1000 C C . ALA A 1 123 ? 0.694 4.865 -12.202 1.00 92.75 123 ALA A C 1
ATOM 1002 O O . ALA A 1 123 ? 0.527 4.573 -11.016 1.00 92.75 123 ALA A O 1
ATOM 1003 N N . ASN A 1 124 ? 0.498 6.098 -12.667 1.00 89.00 124 ASN A N 1
ATOM 1004 C CA . ASN A 1 124 ? 0.065 7.232 -11.854 1.00 89.00 124 ASN A CA 1
ATOM 1005 C C . ASN A 1 124 ? -1.379 7.624 -12.170 1.00 89.00 124 ASN A C 1
ATOM 1007 O O . ASN A 1 124 ? -1.749 7.789 -13.330 1.00 89.00 124 ASN A O 1
ATOM 1011 N N . TRP A 1 125 ? -2.170 7.848 -11.128 1.00 83.50 125 TRP A N 1
ATOM 1012 C CA . TRP A 1 125 ? -3.538 8.378 -11.216 1.00 83.50 125 TRP A CA 1
ATOM 1013 C C . TRP A 1 125 ? -3.865 9.353 -10.069 1.00 83.50 125 TRP A C 1
ATOM 1015 O O . TRP A 1 125 ? -4.975 9.879 -10.009 1.00 83.50 125 TRP A O 1
ATOM 1025 N N . VAL A 1 126 ? -2.907 9.572 -9.163 1.00 79.19 126 VAL A N 1
ATOM 1026 C CA . VAL A 1 126 ? -2.976 10.474 -8.005 1.00 79.19 126 VAL A CA 1
ATOM 1027 C C . VAL A 1 126 ? -1.986 11.608 -8.235 1.00 79.19 126 VAL A C 1
ATOM 1029 O O . VAL A 1 126 ? -0.880 11.343 -8.710 1.00 79.19 126 VAL A O 1
ATOM 1032 N N . ASP A 1 127 ? -2.383 12.833 -7.881 1.00 69.25 127 ASP A N 1
ATOM 1033 C CA . ASP A 1 127 ? -1.513 14.019 -7.878 1.00 69.25 127 ASP A CA 1
ATOM 1034 C C . ASP A 1 127 ? -0.801 14.251 -9.229 1.00 69.25 127 ASP A C 1
ATOM 1036 O O . ASP A 1 127 ? 0.427 14.352 -9.321 1.00 69.25 127 ASP A O 1
ATOM 1040 N N . ILE A 1 128 ? -1.603 14.242 -10.301 1.00 71.06 128 ILE A N 1
ATOM 1041 C CA . ILE A 1 128 ? -1.197 14.567 -11.672 1.00 71.06 128 ILE A CA 1
ATOM 1042 C C . ILE A 1 128 ? -2.278 15.414 -12.358 1.00 71.06 128 ILE A C 1
ATOM 1044 O O . ILE A 1 128 ? -3.470 15.180 -12.164 1.00 71.06 128 ILE A O 1
ATOM 1048 N N . ASP A 1 129 ? -1.859 16.364 -13.200 1.00 62.81 129 ASP A N 1
ATOM 1049 C CA . ASP A 1 129 ? -2.765 17.262 -13.943 1.00 62.81 129 ASP A CA 1
ATOM 1050 C C . ASP A 1 129 ? -3.546 16.542 -15.065 1.00 62.81 129 ASP A C 1
ATOM 1052 O O . ASP A 1 129 ? -4.534 17.055 -15.592 1.00 62.81 129 ASP A O 1
ATOM 1056 N N . ALA A 1 130 ? -3.111 15.333 -15.437 1.00 69.88 130 ALA A N 1
ATOM 1057 C CA . ALA A 1 130 ? -3.771 14.454 -16.401 1.00 69.88 130 ALA A CA 1
ATOM 1058 C C . ALA A 1 130 ? -4.676 13.413 -15.711 1.00 69.88 130 ALA A C 1
ATOM 1060 O O . ALA A 1 130 ? -4.575 13.168 -14.515 1.00 69.88 130 ALA A O 1
ATOM 1061 N N . VAL A 1 131 ? -5.543 12.732 -16.473 1.00 71.38 131 VAL A N 1
ATOM 1062 C CA . VAL A 1 131 ? -6.454 11.712 -15.903 1.00 71.38 131 VAL A CA 1
ATOM 1063 C C . VAL A 1 131 ? -5.696 10.469 -15.394 1.00 71.38 131 VAL A C 1
ATOM 1065 O O . VAL A 1 131 ? -6.103 9.865 -14.400 1.00 71.38 131 VAL A O 1
ATOM 1068 N N . TRP A 1 132 ? -4.610 10.083 -16.071 1.00 82.44 132 TRP A N 1
ATOM 1069 C CA . TRP A 1 132 ? -3.620 9.081 -15.647 1.00 82.44 132 TRP A CA 1
ATOM 1070 C C . TRP A 1 132 ? -2.329 9.220 -16.477 1.00 82.44 132 TRP A C 1
ATOM 1072 O O . TRP A 1 132 ? -2.360 9.754 -17.586 1.00 82.44 132 TRP A O 1
ATOM 1082 N N . HIS A 1 133 ? -1.217 8.677 -15.978 1.00 88.00 133 HIS A N 1
ATOM 1083 C CA . HIS A 1 133 ? 0.013 8.424 -16.735 1.00 88.00 133 HIS A CA 1
ATOM 1084 C C . HIS A 1 133 ? 0.385 6.945 -16.587 1.00 88.00 133 HIS A C 1
ATOM 1086 O O . HIS A 1 133 ? 0.541 6.459 -15.465 1.00 88.00 133 HIS A O 1
ATOM 1092 N N . VAL A 1 134 ? 0.494 6.224 -17.705 1.00 91.50 134 VAL A N 1
ATOM 1093 C CA . VAL A 1 134 ? 0.979 4.839 -17.722 1.00 91.50 134 VAL A CA 1
ATOM 1094 C C . VAL A 1 134 ? 2.062 4.680 -18.774 1.00 91.50 134 VAL A C 1
ATOM 1096 O O . VAL A 1 134 ? 1.929 5.236 -19.864 1.00 91.50 134 VAL A O 1
ATOM 1099 N N . ASP A 1 135 ? 3.084 3.895 -18.462 1.00 93.44 135 ASP A N 1
ATOM 1100 C CA . ASP A 1 135 ? 4.185 3.599 -19.377 1.00 93.44 135 ASP A CA 1
ATOM 1101 C C . ASP A 1 135 ? 4.899 2.299 -18.967 1.00 93.44 135 ASP A C 1
ATOM 1103 O O . ASP A 1 135 ? 4.704 1.788 -17.862 1.00 93.44 135 ASP A O 1
ATOM 1107 N N . VAL A 1 136 ? 5.739 1.758 -19.848 1.00 94.50 136 VAL A N 1
ATOM 1108 C CA . VAL A 1 136 ? 6.646 0.646 -19.547 1.00 94.50 136 VAL A CA 1
ATOM 1109 C C . VAL A 1 136 ? 8.067 1.066 -19.892 1.00 94.50 136 VAL A C 1
ATOM 1111 O O . VAL A 1 136 ? 8.436 1.180 -21.057 1.00 94.50 136 VAL A O 1
ATOM 1114 N N . ASN A 1 137 ? 8.887 1.234 -18.860 1.00 93.25 137 ASN A N 1
ATOM 1115 C CA . ASN A 1 137 ? 10.267 1.666 -18.991 1.00 93.25 137 ASN A CA 1
ATOM 1116 C C . ASN A 1 137 ? 11.222 0.462 -18.923 1.00 93.25 137 ASN A C 1
ATOM 1118 O O . ASN A 1 137 ? 11.141 -0.366 -18.015 1.00 93.25 137 ASN A O 1
ATOM 1122 N N . THR A 1 138 ? 12.144 0.364 -19.881 1.00 93.75 138 THR A N 1
ATOM 1123 C CA . THR A 1 138 ? 13.219 -0.647 -19.931 1.00 93.75 138 THR A CA 1
ATOM 1124 C C . THR A 1 138 ? 14.620 -0.021 -19.922 1.00 93.75 138 THR A C 1
ATOM 1126 O O . THR A 1 138 ? 15.618 -0.704 -20.165 1.00 93.75 138 THR A O 1
ATOM 1129 N N . ASN A 1 139 ? 14.721 1.291 -19.701 1.00 94.44 139 ASN A N 1
ATOM 1130 C CA . ASN A 1 139 ? 15.971 2.036 -19.649 1.00 94.44 139 ASN A CA 1
ATOM 1131 C C . ASN A 1 139 ? 16.752 1.684 -18.373 1.00 94.44 139 ASN A C 1
ATOM 1133 O O . ASN A 1 139 ? 16.279 1.899 -17.262 1.00 94.44 139 ASN A O 1
ATOM 1137 N N . LYS A 1 140 ? 17.970 1.150 -18.524 1.00 93.31 140 LYS A N 1
ATOM 1138 C CA . LYS A 1 140 ? 18.772 0.639 -17.397 1.00 93.31 140 LYS A CA 1
ATOM 1139 C C . LYS A 1 140 ? 19.035 1.676 -16.286 1.00 93.31 140 LYS A C 1
ATOM 1141 O O . LYS A 1 140 ? 18.804 1.322 -15.133 1.00 93.31 140 LYS A O 1
ATOM 1146 N N . PRO A 1 141 ? 19.507 2.906 -16.578 1.00 94.31 141 PRO A N 1
ATOM 1147 C CA . PRO A 1 141 ? 19.607 3.972 -15.579 1.00 94.31 141 PRO A CA 1
ATOM 1148 C C . PRO A 1 141 ? 18.331 4.201 -14.761 1.00 94.31 141 PRO A C 1
ATOM 1150 O O . PRO A 1 141 ? 18.405 4.280 -13.535 1.00 94.31 141 PRO A O 1
ATOM 1153 N N . ASP A 1 142 ? 17.167 4.250 -15.411 1.00 93.56 142 ASP A N 1
ATOM 1154 C CA . ASP A 1 142 ? 15.896 4.460 -14.709 1.00 93.56 142 ASP A CA 1
ATOM 1155 C C . ASP A 1 142 ? 15.523 3.252 -13.843 1.00 93.56 142 ASP A C 1
ATOM 1157 O O . ASP A 1 142 ? 15.128 3.414 -12.689 1.00 93.56 142 ASP A O 1
ATOM 1161 N N . LEU A 1 143 ? 15.725 2.029 -14.350 1.00 95.06 143 LEU A N 1
ATOM 1162 C CA . LEU A 1 143 ? 15.521 0.807 -13.564 1.00 95.06 143 LEU A CA 1
ATOM 1163 C C . LEU A 1 143 ? 16.404 0.777 -12.314 1.00 95.06 143 LEU A C 1
ATOM 1165 O O . LEU A 1 143 ? 15.927 0.393 -11.246 1.00 95.06 143 LEU A O 1
ATOM 1169 N N . GLN A 1 144 ? 17.664 1.209 -12.431 1.00 95.25 144 GLN A N 1
ATOM 1170 C CA . GLN A 1 144 ? 18.565 1.306 -11.286 1.00 95.25 144 GLN A CA 1
ATOM 1171 C C . GLN 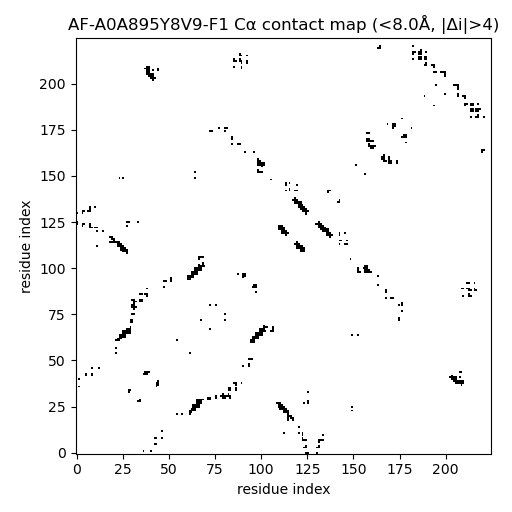A 1 144 ? 18.061 2.343 -10.280 1.00 95.25 144 GLN A C 1
ATOM 1173 O O . GLN A 1 144 ? 17.985 2.045 -9.094 1.00 95.25 144 GLN A O 1
ATOM 1178 N N . ARG A 1 145 ? 17.620 3.518 -10.743 1.00 95.38 145 ARG A N 1
ATOM 1179 C CA . ARG A 1 145 ? 17.048 4.555 -9.872 1.00 95.38 145 ARG A CA 1
ATOM 1180 C C . ARG A 1 145 ? 15.831 4.049 -9.088 1.00 95.38 145 ARG A C 1
ATOM 1182 O O . ARG A 1 145 ? 15.707 4.335 -7.897 1.00 95.38 145 ARG A O 1
ATOM 1189 N N . TYR A 1 146 ? 14.930 3.308 -9.733 1.00 96.62 146 TYR A N 1
ATOM 1190 C CA . TYR A 1 146 ? 13.775 2.705 -9.060 1.00 96.62 146 TYR A CA 1
ATOM 1191 C C . TYR A 1 146 ? 14.188 1.602 -8.075 1.00 96.62 146 TYR A C 1
ATOM 1193 O O . TYR A 1 146 ? 13.610 1.501 -6.991 1.00 96.62 146 TYR A O 1
ATOM 1201 N N . ALA A 1 147 ? 15.193 0.795 -8.428 1.00 96.00 147 ALA A N 1
ATOM 1202 C CA . ALA A 1 147 ? 15.748 -0.222 -7.540 1.00 96.00 147 ALA A CA 1
ATOM 1203 C C . ALA A 1 147 ? 16.362 0.410 -6.282 1.00 96.00 147 ALA A C 1
ATOM 1205 O O . ALA A 1 147 ? 16.025 -0.017 -5.182 1.00 96.00 147 ALA A O 1
ATOM 1206 N N . ASP A 1 148 ? 17.155 1.474 -6.433 1.00 96.44 148 ASP A N 1
ATOM 1207 C CA . ASP A 1 148 ? 17.789 2.191 -5.321 1.00 96.44 148 ASP A CA 1
ATOM 1208 C C . ASP A 1 148 ? 16.748 2.747 -4.338 1.00 96.44 148 ASP A C 1
ATOM 1210 O O . ASP A 1 148 ? 16.935 2.696 -3.122 1.00 96.44 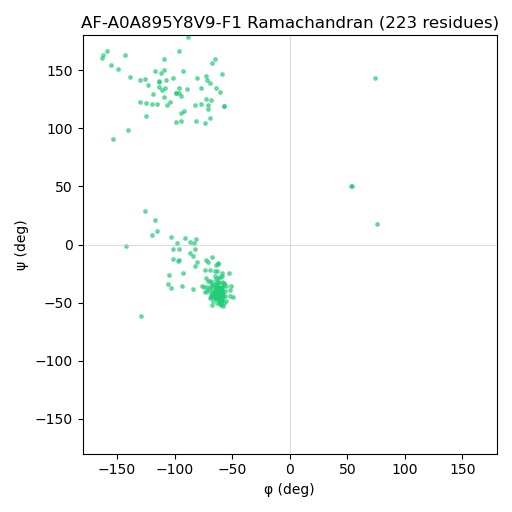148 ASP A O 1
ATOM 1214 N N . ALA A 1 149 ? 15.622 3.253 -4.849 1.00 96.94 149 ALA A N 1
ATOM 1215 C CA . ALA A 1 149 ? 14.524 3.742 -4.019 1.00 96.94 149 ALA A CA 1
ATOM 1216 C C . ALA A 1 149 ? 13.856 2.620 -3.214 1.00 96.94 149 ALA A C 1
ATOM 1218 O O . ALA A 1 149 ? 13.590 2.778 -2.020 1.00 96.94 149 ALA A O 1
ATOM 1219 N N . LEU A 1 150 ? 13.601 1.473 -3.849 1.00 97.19 150 LEU A N 1
ATOM 1220 C CA . LEU A 1 150 ? 13.045 0.301 -3.174 1.00 97.19 150 LEU A CA 1
ATOM 1221 C C . LEU A 1 150 ? 14.011 -0.265 -2.130 1.00 97.19 150 LEU A C 1
ATOM 1223 O O . LEU A 1 150 ? 13.577 -0.584 -1.024 1.00 97.19 150 LEU A O 1
ATOM 1227 N N . ASP A 1 151 ? 15.301 -0.344 -2.455 1.00 96.31 151 ASP A N 1
ATOM 1228 C CA . ASP A 1 151 ? 16.344 -0.823 -1.547 1.00 96.31 151 ASP A CA 1
ATOM 1229 C C . ASP A 1 151 ? 16.476 0.106 -0.336 1.00 96.31 151 ASP A C 1
ATOM 1231 O O . ASP A 1 151 ? 16.507 -0.363 0.805 1.00 96.31 151 ASP A O 1
ATOM 1235 N N . HIS A 1 152 ? 16.451 1.425 -0.557 1.00 96.94 152 HIS A N 1
ATOM 1236 C CA . HIS A 1 152 ? 16.407 2.410 0.521 1.00 96.94 152 HIS A CA 1
ATOM 1237 C C . HIS A 1 152 ? 15.184 2.198 1.416 1.00 96.94 152 HIS A C 1
ATOM 1239 O O . HIS A 1 152 ? 15.319 2.079 2.635 1.00 96.94 152 HIS A O 1
ATOM 1245 N N . ALA A 1 153 ? 13.988 2.140 0.823 1.00 96.62 153 ALA A N 1
ATOM 1246 C CA . ALA A 1 153 ? 12.743 2.004 1.568 1.00 96.62 153 ALA A CA 1
ATOM 1247 C C . ALA A 1 153 ? 12.679 0.697 2.364 1.00 96.62 153 ALA A C 1
ATOM 1249 O O . ALA A 1 153 ? 12.166 0.684 3.479 1.00 96.62 153 ALA A O 1
ATOM 1250 N N . GLN A 1 154 ? 13.215 -0.395 1.817 1.00 95.19 154 GLN A N 1
ATOM 1251 C CA . GLN A 1 154 ? 13.256 -1.682 2.498 1.00 95.19 154 GLN A CA 1
ATOM 1252 C C . GLN A 1 154 ? 14.275 -1.695 3.645 1.00 95.19 154 GLN A C 1
ATOM 1254 O O . GLN A 1 154 ? 13.981 -2.226 4.714 1.00 95.19 154 GLN A O 1
ATOM 1259 N N . ALA A 1 155 ? 15.448 -1.083 3.459 1.00 96.50 155 ALA A N 1
ATOM 1260 C CA . ALA A 1 155 ? 16.478 -1.005 4.494 1.00 96.50 155 ALA A CA 1
ATOM 1261 C C . ALA A 1 155 ? 16.124 -0.032 5.632 1.00 96.50 155 ALA A C 1
ATOM 1263 O O . ALA A 1 155 ? 16.580 -0.213 6.761 1.00 96.50 155 ALA A O 1
ATOM 1264 N N . ARG A 1 156 ? 15.342 1.014 5.338 1.00 96.12 156 ARG A N 1
ATOM 1265 C CA . ARG A 1 156 ? 15.060 2.133 6.255 1.00 96.12 156 ARG A CA 1
ATOM 1266 C C . ARG A 1 156 ? 13.573 2.384 6.464 1.00 96.12 156 ARG A C 1
ATOM 1268 O O . ARG A 1 156 ? 13.167 3.520 6.702 1.00 96.12 156 ARG A O 1
ATOM 1275 N N . SER A 1 157 ? 12.747 1.347 6.357 1.00 97.38 157 SER A N 1
ATOM 1276 C CA . SER A 1 157 ? 11.313 1.545 6.519 1.00 97.38 157 SER A CA 1
ATOM 1277 C C . SER A 1 157 ? 10.984 2.087 7.912 1.00 97.38 157 SER A C 1
ATOM 1279 O O . SER A 1 157 ? 11.392 1.505 8.917 1.00 97.38 157 SER A O 1
ATOM 1281 N N . ALA A 1 158 ? 10.174 3.148 7.973 1.00 97.31 158 ALA A N 1
ATOM 1282 C CA . ALA A 1 158 ? 9.741 3.754 9.236 1.00 97.31 158 ALA A CA 1
ATOM 1283 C C . ALA A 1 158 ? 8.907 2.806 10.121 1.00 97.31 158 ALA A C 1
ATOM 1285 O O . ALA A 1 158 ? 8.752 3.046 11.314 1.00 97.31 158 ALA A O 1
ATOM 1286 N N . ILE A 1 159 ? 8.388 1.719 9.544 1.00 97.62 159 ILE A N 1
ATOM 1287 C CA . ILE A 1 159 ? 7.570 0.712 10.230 1.00 97.62 159 ILE A CA 1
ATOM 1288 C C . ILE A 1 159 ? 8.239 -0.669 10.239 1.00 97.62 159 ILE A C 1
ATOM 1290 O O . ILE A 1 159 ? 7.558 -1.685 10.359 1.00 97.62 159 ILE A O 1
ATOM 1294 N N . ALA A 1 160 ? 9.563 -0.735 10.057 1.00 96.69 160 ALA A N 1
ATOM 1295 C CA . ALA A 1 160 ? 10.289 -1.994 9.929 1.00 96.69 160 ALA A CA 1
ATOM 1296 C C . ALA A 1 160 ? 10.080 -2.915 11.146 1.00 96.69 160 ALA A C 1
ATOM 1298 O O . ALA A 1 160 ? 10.462 -2.601 12.271 1.00 96.69 160 ALA A O 1
ATOM 1299 N N . ALA A 1 161 ? 9.522 -4.101 10.901 1.00 96.31 161 ALA A N 1
ATOM 1300 C CA . ALA A 1 161 ? 9.402 -5.168 11.887 1.00 96.31 161 ALA A CA 1
ATOM 1301 C C . ALA A 1 161 ? 9.301 -6.537 11.200 1.00 96.31 161 ALA A C 1
ATOM 1303 O O . ALA A 1 161 ? 8.832 -6.656 10.064 1.00 96.31 161 ALA A O 1
ATOM 1304 N N . LYS A 1 162 ? 9.715 -7.592 11.916 1.00 93.12 162 LYS A N 1
ATOM 1305 C CA . LYS A 1 162 ? 9.721 -8.973 11.399 1.00 93.12 162 LYS A CA 1
ATOM 1306 C C . LYS A 1 162 ? 8.315 -9.547 11.207 1.00 93.12 162 LYS A C 1
ATOM 1308 O O . LYS A 1 162 ? 8.109 -10.356 10.309 1.00 93.12 162 LYS A O 1
ATOM 1313 N N . THR A 1 163 ? 7.356 -9.139 12.034 1.00 94.50 163 THR A N 1
ATOM 1314 C CA . THR A 1 163 ? 5.982 -9.658 12.013 1.00 94.50 163 THR A CA 1
ATOM 1315 C C . THR A 1 163 ? 5.003 -8.608 11.490 1.00 94.50 163 THR A C 1
ATOM 1317 O O . THR A 1 163 ? 5.228 -7.414 11.713 1.00 94.50 163 THR A O 1
ATOM 1320 N N . PRO A 1 164 ? 3.892 -9.019 10.846 1.00 95.25 164 PRO A N 1
ATO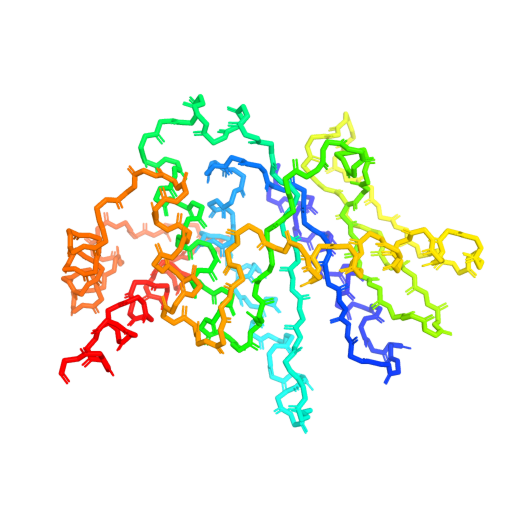M 1321 C CA . PRO A 1 164 ? 2.839 -8.087 10.450 1.00 95.25 164 PRO A CA 1
ATOM 1322 C C . PRO A 1 164 ? 2.290 -7.275 11.626 1.00 95.25 164 PRO A C 1
ATOM 1324 O O . PRO A 1 164 ? 2.113 -6.068 11.495 1.00 95.25 164 PRO A O 1
ATOM 1327 N N . THR A 1 165 ? 2.103 -7.894 12.801 1.00 95.50 165 THR A N 1
ATOM 1328 C CA . THR A 1 165 ? 1.656 -7.170 14.000 1.00 95.50 165 THR A CA 1
ATOM 1329 C C . THR A 1 165 ? 2.643 -6.081 14.398 1.00 95.50 165 THR A C 1
ATOM 1331 O O . THR A 1 165 ? 2.231 -4.953 14.635 1.00 95.50 165 THR A O 1
ATOM 1334 N N . GLY A 1 166 ? 3.948 -6.379 14.404 1.00 97.19 166 GLY A N 1
ATOM 1335 C CA . GLY A 1 166 ? 4.971 -5.382 14.716 1.00 97.19 166 GLY A CA 1
ATOM 1336 C C . GLY A 1 166 ? 4.948 -4.201 13.745 1.00 97.19 166 GLY A C 1
ATOM 1337 O O . GLY A 1 166 ? 5.046 -3.058 14.182 1.00 97.19 166 GLY A O 1
ATOM 1338 N N . ARG A 1 167 ? 4.744 -4.463 12.445 1.00 97.75 167 ARG A N 1
ATOM 1339 C CA . ARG A 1 167 ? 4.649 -3.407 11.425 1.00 97.75 167 ARG A CA 1
ATOM 1340 C C . ARG A 1 167 ? 3.399 -2.550 11.613 1.00 97.75 167 ARG A C 1
ATOM 1342 O O . ARG A 1 167 ? 3.487 -1.329 11.546 1.00 97.75 167 ARG A O 1
ATOM 1349 N N . LEU A 1 168 ? 2.249 -3.166 11.894 1.00 98.12 168 LEU A N 1
ATOM 1350 C CA . LEU A 1 168 ? 0.989 -2.445 12.106 1.00 98.12 168 LEU A CA 1
ATOM 1351 C C . LEU A 1 168 ? 0.974 -1.646 13.415 1.00 98.12 168 LEU A C 1
ATOM 1353 O O . LEU A 1 168 ? 0.490 -0.517 13.421 1.00 98.12 168 LEU A O 1
ATOM 1357 N N . THR A 1 169 ? 1.554 -2.167 14.499 1.00 97.94 169 THR A N 1
ATOM 1358 C CA . THR A 1 169 ? 1.725 -1.410 15.749 1.00 97.94 169 THR A CA 1
ATOM 1359 C C . THR A 1 169 ? 2.703 -0.246 15.566 1.00 97.94 169 THR A C 1
ATOM 1361 O O . THR A 1 169 ? 2.418 0.856 16.028 1.00 97.94 169 THR A O 1
ATOM 1364 N N . ALA A 1 170 ? 3.820 -0.448 14.855 1.00 98.12 170 ALA A N 1
ATOM 1365 C CA . ALA A 1 170 ? 4.750 0.636 14.529 1.00 98.12 170 ALA A CA 1
ATOM 1366 C C . ALA A 1 170 ? 4.077 1.719 13.671 1.00 98.12 170 ALA A C 1
ATOM 1368 O O . ALA A 1 170 ? 4.242 2.908 13.939 1.00 98.12 170 ALA A O 1
ATOM 1369 N N . LEU A 1 171 ? 3.262 1.316 12.689 1.00 98.00 171 LEU A N 1
ATOM 1370 C CA . LEU A 1 171 ? 2.469 2.242 11.886 1.00 98.00 171 LEU A CA 1
ATOM 1371 C C . LEU A 1 171 ? 1.453 3.014 12.735 1.00 98.00 171 LEU A C 1
ATOM 1373 O O . LEU A 1 171 ? 1.340 4.223 12.577 1.00 98.00 171 LEU A O 1
ATOM 1377 N N . ALA A 1 172 ? 0.742 2.352 13.652 1.00 97.94 172 ALA A N 1
ATOM 1378 C CA . ALA A 1 172 ? -0.179 3.026 14.566 1.00 97.94 172 ALA A CA 1
ATOM 1379 C C . ALA A 1 172 ? 0.543 4.075 15.425 1.00 97.94 172 ALA A C 1
ATOM 1381 O O . ALA A 1 172 ? 0.055 5.194 15.543 1.00 97.94 172 ALA A O 1
ATOM 1382 N N . GLY A 1 173 ? 1.731 3.746 15.945 1.00 97.56 173 GLY A N 1
ATOM 1383 C CA . GLY A 1 173 ? 2.568 4.691 16.686 1.00 97.56 173 GLY A CA 1
ATOM 1384 C C . GLY A 1 173 ? 3.005 5.889 15.840 1.00 97.56 173 GLY A C 1
ATOM 1385 O O . GLY A 1 173 ? 2.884 7.027 16.281 1.00 97.56 173 GLY A O 1
ATOM 1386 N N . LEU A 1 174 ? 3.444 5.653 14.600 1.00 97.06 174 LEU A N 1
ATOM 1387 C CA . LEU A 1 174 ? 3.822 6.722 13.670 1.00 97.06 174 LEU A CA 1
ATOM 1388 C C . LEU A 1 174 ? 2.641 7.640 13.316 1.00 97.06 174 LEU A C 1
ATOM 1390 O O . LEU A 1 174 ? 2.817 8.841 13.130 1.00 97.06 174 LEU A O 1
ATOM 1394 N N . LEU A 1 175 ? 1.444 7.071 13.206 1.00 97.12 175 LEU A N 1
ATOM 1395 C CA . LEU A 1 175 ? 0.216 7.786 12.875 1.00 97.12 175 LEU A CA 1
ATOM 1396 C C . LEU A 1 175 ? -0.488 8.396 14.099 1.00 97.12 175 LEU A C 1
ATOM 1398 O O . LEU A 1 175 ? -1.551 8.998 13.935 1.00 97.12 175 LEU A O 1
ATOM 1402 N N . ASP A 1 176 ? 0.085 8.261 15.299 1.00 97.00 176 ASP A N 1
ATOM 1403 C CA . ASP A 1 176 ? -0.513 8.727 16.555 1.00 97.00 176 ASP A CA 1
ATOM 1404 C C . ASP A 1 176 ? -1.937 8.166 16.756 1.00 97.00 176 ASP A C 1
ATOM 1406 O O . ASP A 1 176 ? -2.916 8.885 16.962 1.00 97.00 176 ASP A O 1
ATOM 1410 N N . LEU A 1 177 ? -2.066 6.844 16.596 1.00 97.12 177 LEU A N 1
ATOM 1411 C CA . LEU A 1 177 ? -3.308 6.095 16.766 1.00 97.12 177 LEU A CA 1
ATOM 1412 C C . LEU A 1 177 ? -3.207 5.154 17.968 1.00 97.12 177 LEU A C 1
ATOM 1414 O O . LEU A 1 177 ? -2.241 4.403 18.113 1.00 97.12 177 LEU A O 1
ATOM 1418 N N . ASP A 1 178 ? -4.258 5.124 18.786 1.00 96.50 178 ASP A N 1
ATOM 1419 C CA . ASP A 1 178 ? -4.391 4.144 19.863 1.00 96.50 178 ASP A CA 1
ATOM 1420 C C . ASP A 1 178 ? -4.616 2.741 19.273 1.00 96.50 178 ASP A C 1
ATOM 1422 O O . ASP A 1 178 ? -5.680 2.421 18.734 1.00 96.50 178 ASP A O 1
ATOM 1426 N N . TRP A 1 179 ? -3.590 1.894 19.385 1.00 95.62 179 TRP A N 1
ATOM 1427 C CA . TRP A 1 179 ? -3.607 0.524 18.879 1.00 95.62 179 TRP A CA 1
ATOM 1428 C C . TRP A 1 179 ? -4.651 -0.364 19.575 1.00 95.62 179 TRP A C 1
ATOM 1430 O O . TRP A 1 179 ? -5.294 -1.186 18.919 1.00 95.62 179 TRP A O 1
ATOM 1440 N N . GLN A 1 180 ? -4.857 -0.207 20.886 1.00 94.69 180 GLN A N 1
ATOM 1441 C CA . GLN A 1 180 ? -5.837 -1.009 21.627 1.00 94.69 180 GLN A CA 1
ATOM 1442 C C . GLN A 1 180 ? -7.258 -0.634 21.214 1.00 94.69 180 GLN A C 1
ATOM 1444 O O . GLN A 1 180 ? -8.068 -1.508 20.903 1.00 94.69 180 GLN A O 1
ATOM 1449 N N . TRP A 1 181 ? -7.542 0.666 21.133 1.00 94.94 181 TRP A N 1
ATOM 1450 C CA . TRP A 1 181 ? -8.822 1.151 20.627 1.00 94.94 181 TRP A CA 1
ATOM 1451 C C . TRP A 1 181 ? -9.075 0.664 19.196 1.00 94.94 181 TRP A C 1
ATOM 1453 O O . TRP A 1 181 ? -10.154 0.149 18.895 1.00 94.94 181 TRP A O 1
ATOM 1463 N N . LEU A 1 182 ? -8.074 0.774 18.318 1.00 95.25 182 LEU A N 1
ATOM 1464 C CA . LEU A 1 182 ? -8.212 0.419 16.910 1.00 95.25 182 LEU A CA 1
ATOM 1465 C C . LEU A 1 182 ? -8.491 -1.073 16.713 1.00 95.25 182 LEU A C 1
ATOM 1467 O O . LEU A 1 182 ? -9.383 -1.436 15.947 1.00 95.25 182 LEU A O 1
ATOM 1471 N N . THR A 1 183 ? -7.748 -1.934 17.406 1.00 95.62 183 THR A N 1
ATOM 1472 C CA . THR A 1 183 ? -7.918 -3.392 17.324 1.00 95.62 183 THR A CA 1
ATOM 1473 C C . THR A 1 183 ? -9.268 -3.837 17.864 1.00 95.62 183 THR A C 1
ATOM 1475 O O . THR A 1 183 ? -9.939 -4.645 17.221 1.00 95.62 183 THR A O 1
ATOM 1478 N N . HIS A 1 184 ? -9.719 -3.244 18.972 1.00 94.44 184 HIS A N 1
ATOM 1479 C CA . HIS A 1 184 ? -11.052 -3.485 19.512 1.00 94.44 184 HIS A CA 1
ATOM 1480 C C . HIS A 1 184 ? -12.151 -3.090 18.512 1.00 94.44 184 HIS A C 1
ATOM 1482 O O . HIS A 1 184 ? -12.997 -3.917 18.172 1.00 94.44 184 HIS A O 1
ATOM 1488 N N . ARG A 1 185 ? -12.1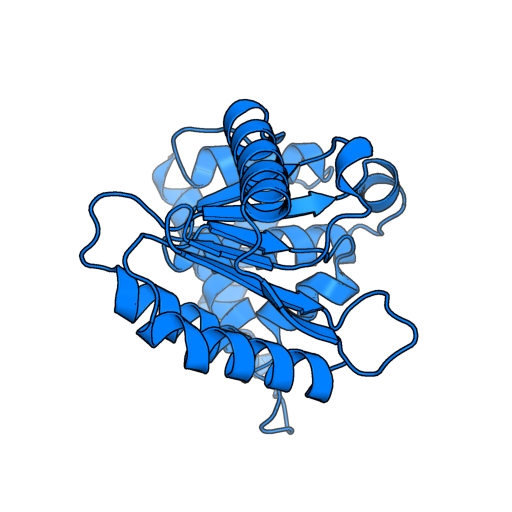00 -1.867 17.962 1.00 93.88 185 ARG A N 1
ATOM 1489 C CA . ARG A 1 185 ? -13.093 -1.386 16.983 1.00 93.88 185 ARG A CA 1
ATOM 1490 C C . ARG A 1 185 ? -13.085 -2.177 15.681 1.00 93.88 185 ARG A C 1
ATOM 1492 O O . ARG A 1 185 ? -14.147 -2.466 15.137 1.00 93.88 185 ARG A O 1
ATOM 1499 N N . CYS A 1 186 ? -11.910 -2.561 15.191 1.00 94.88 186 CYS A N 1
ATOM 1500 C CA . CYS A 1 186 ? -11.801 -3.440 14.031 1.00 94.88 186 CYS A CA 1
ATOM 1501 C C . CYS A 1 186 ? -12.422 -4.817 14.306 1.00 94.88 186 CYS A C 1
ATOM 1503 O O . CYS A 1 186 ? -13.067 -5.368 13.419 1.00 94.88 186 CYS A O 1
ATOM 1505 N N . GLY A 1 187 ? -12.277 -5.347 15.525 1.00 92.38 187 GLY A N 1
ATOM 1506 C CA . GLY A 1 187 ? -12.919 -6.592 15.948 1.00 92.38 187 GLY A CA 1
ATOM 1507 C C . GLY A 1 187 ? -14.443 -6.500 15.959 1.00 92.38 187 GLY A C 1
ATOM 1508 O O . GLY A 1 187 ? -15.108 -7.375 15.408 1.00 92.38 187 GLY A O 1
ATOM 1509 N N . GLU A 1 188 ? -14.999 -5.419 16.511 1.00 91.12 188 GLU A N 1
ATOM 1510 C CA . GLU A 1 188 ? -16.445 -5.169 16.471 1.00 91.12 188 GLU A CA 1
ATOM 1511 C C . GLU A 1 188 ? -16.950 -5.071 15.024 1.00 91.12 188 GLU A C 1
ATOM 1513 O O . GLU A 1 188 ? -17.884 -5.775 14.645 1.00 91.12 188 GLU A O 1
ATOM 1518 N N . LEU A 1 189 ? -16.299 -4.259 14.184 1.00 89.88 189 LEU A N 1
ATOM 1519 C CA . LEU A 1 189 ? -16.684 -4.096 12.778 1.00 89.88 189 LEU A CA 1
ATOM 1520 C C . LEU A 1 189 ? -16.589 -5.406 11.988 1.00 89.88 189 LEU A C 1
ATOM 1522 O O . LEU A 1 189 ? -17.466 -5.691 11.178 1.00 89.88 189 LEU A O 1
ATOM 1526 N N . ALA A 1 190 ? -15.566 -6.223 12.242 1.00 87.25 190 ALA A N 1
ATOM 1527 C CA . ALA A 1 190 ? -15.406 -7.517 11.587 1.00 87.25 190 ALA A CA 1
ATOM 1528 C C . ALA A 1 190 ? -16.484 -8.534 11.999 1.00 87.25 190 ALA A C 1
ATOM 1530 O O . ALA A 1 190 ? -16.869 -9.368 11.183 1.00 87.25 190 ALA A O 1
ATOM 1531 N N . ALA A 1 191 ? -16.983 -8.468 13.238 1.00 85.19 191 ALA A N 1
ATOM 1532 C CA . ALA A 1 191 ? -18.031 -9.365 13.724 1.00 85.19 191 ALA A CA 1
ATOM 1533 C C . ALA A 1 191 ? -19.405 -9.069 13.099 1.00 85.19 191 ALA A C 1
ATOM 1535 O O . ALA A 1 191 ? -20.164 -9.997 12.821 1.00 85.19 191 ALA A O 1
ATOM 1536 N N . TYR A 1 192 ? -19.722 -7.791 12.870 1.00 81.81 192 TYR A N 1
ATOM 1537 C CA . TYR A 1 192 ? -21.009 -7.372 12.300 1.00 81.81 192 TYR A CA 1
ATOM 1538 C C . TYR A 1 192 ? -20.987 -7.224 10.771 1.00 81.81 192 TYR A C 1
ATOM 1540 O O . TYR A 1 192 ? -22.033 -7.345 10.133 1.00 81.81 192 TYR A O 1
ATOM 1548 N N . GLY A 1 193 ? -19.810 -6.987 10.185 1.00 74.31 193 GLY A N 1
ATOM 1549 C CA . GLY A 1 193 ? -19.642 -6.599 8.786 1.00 74.31 193 GLY A CA 1
ATOM 1550 C C . GLY A 1 193 ? -20.043 -5.139 8.542 1.00 74.31 193 GLY A C 1
ATOM 1551 O O . GLY A 1 193 ? -21.002 -4.623 9.117 1.00 74.31 193 GLY A O 1
ATOM 1552 N N . SER A 1 194 ? -19.321 -4.443 7.663 1.00 73.06 194 SER A N 1
ATOM 1553 C CA . SER A 1 194 ? -19.572 -3.019 7.390 1.00 73.06 194 SER A CA 1
ATOM 1554 C C . SER A 1 194 ? -20.673 -2.759 6.351 1.00 73.06 194 SER A C 1
ATOM 1556 O O . SER A 1 194 ? -21.163 -1.634 6.258 1.00 73.06 194 SER A O 1
ATOM 1558 N N . ALA A 1 195 ? -21.160 -3.791 5.650 1.00 62.78 195 ALA A N 1
ATOM 1559 C CA . ALA A 1 195 ? -22.278 -3.675 4.703 1.00 62.78 195 ALA A CA 1
ATOM 1560 C C . ALA A 1 195 ? -23.600 -3.233 5.365 1.00 62.78 195 ALA A C 1
ATOM 1562 O O . ALA A 1 195 ? -24.409 -2.560 4.735 1.00 62.78 195 ALA A O 1
ATOM 1563 N N . GLY A 1 196 ? -23.807 -3.549 6.651 1.00 59.09 196 GLY A N 1
ATOM 1564 C CA . GLY A 1 196 ? -24.960 -3.057 7.418 1.00 59.09 196 GLY A CA 1
ATOM 1565 C C . GLY A 1 196 ? -24.875 -1.570 7.795 1.00 59.09 196 GLY A C 1
ATOM 1566 O O . GLY A 1 196 ? -25.870 -0.993 8.224 1.00 59.09 196 GLY A O 1
ATOM 1567 N N . ILE A 1 197 ? -23.698 -0.953 7.641 1.00 64.88 197 ILE A N 1
ATOM 1568 C CA . ILE A 1 197 ? -23.416 0.453 7.975 1.00 64.88 197 ILE A CA 1
ATOM 1569 C C . ILE A 1 197 ? -23.374 1.307 6.701 1.00 64.88 197 ILE A C 1
ATOM 1571 O O . ILE A 1 197 ? -23.842 2.445 6.698 1.00 64.88 197 ILE A O 1
ATOM 1575 N N . ALA A 1 198 ? -22.832 0.758 5.614 1.00 65.88 198 ALA A N 1
ATOM 1576 C CA . ALA A 1 198 ? -22.774 1.393 4.308 1.00 65.88 198 ALA A CA 1
ATOM 1577 C C . ALA A 1 198 ? -23.036 0.341 3.224 1.00 65.88 198 ALA A C 1
ATOM 1579 O O . ALA A 1 198 ? -22.122 -0.389 2.851 1.00 65.88 198 ALA A O 1
ATOM 1580 N N . ASP A 1 199 ? -24.271 0.267 2.723 1.00 71.12 199 ASP A N 1
ATOM 1581 C CA . ASP A 1 199 ? -24.624 -0.562 1.564 1.00 71.12 199 ASP A CA 1
ATOM 1582 C C . ASP A 1 199 ? -24.259 0.194 0.273 1.00 71.12 199 ASP A C 1
ATOM 1584 O O . ASP A 1 199 ? -24.914 1.189 -0.070 1.00 71.12 199 ASP A O 1
ATOM 1588 N N . PRO A 1 200 ? -23.188 -0.188 -0.450 1.00 76.75 200 PRO A N 1
ATOM 1589 C CA . PRO A 1 200 ? -22.792 0.531 -1.645 1.00 76.75 200 PRO A CA 1
ATOM 1590 C C . PRO A 1 200 ? -23.773 0.207 -2.776 1.00 76.75 200 PRO A C 1
ATOM 1592 O O . PRO A 1 200 ? -23.688 -0.827 -3.430 1.00 76.75 200 PRO A O 1
ATOM 1595 N N . HIS A 1 201 ? -24.668 1.141 -3.095 1.00 79.31 201 HIS A N 1
ATOM 1596 C CA . HIS A 1 201 ? -25.582 0.990 -4.237 1.00 79.31 201 HIS A CA 1
ATOM 1597 C C . HIS A 1 201 ? -24.874 1.015 -5.609 1.00 79.31 201 HIS A C 1
ATOM 1599 O O . HIS A 1 201 ? -25.477 0.706 -6.639 1.00 79.31 201 HIS A O 1
ATOM 1605 N N . SER A 1 202 ? -23.591 1.388 -5.646 1.00 86.56 202 SER A N 1
ATOM 1606 C CA . SER A 1 202 ? -22.764 1.378 -6.852 1.00 86.56 202 SER A CA 1
ATOM 1607 C C . SER A 1 202 ? -21.942 0.098 -6.945 1.00 86.56 202 SER A C 1
ATOM 1609 O O . SER A 1 202 ? -21.172 -0.212 -6.044 1.00 86.56 202 SER A O 1
ATOM 1611 N N . ARG A 1 203 ? -21.984 -0.570 -8.105 1.00 86.44 203 ARG A N 1
ATOM 1612 C CA . ARG A 1 203 ? -21.143 -1.748 -8.409 1.00 86.44 203 ARG A CA 1
ATOM 1613 C C . ARG A 1 203 ? -19.637 -1.452 -8.404 1.00 86.44 203 ARG A C 1
ATOM 1615 O O . ARG A 1 203 ? -18.824 -2.372 -8.389 1.00 86.44 203 ARG A O 1
ATOM 1622 N N . LEU A 1 204 ? -19.266 -0.173 -8.466 1.00 91.12 204 LEU A N 1
ATOM 1623 C CA . LEU A 1 204 ? -17.877 0.286 -8.488 1.00 91.12 204 LEU A CA 1
ATOM 1624 C C . LEU A 1 204 ? -17.242 0.312 -7.091 1.00 91.12 204 LEU A C 1
ATOM 1626 O O . LEU A 1 204 ? -16.016 0.441 -6.987 1.00 91.12 204 LEU A O 1
ATOM 1630 N N . LEU A 1 205 ? -18.078 0.230 -6.051 1.00 92.38 205 LEU A N 1
ATOM 1631 C CA . LEU A 1 205 ? -17.695 0.292 -4.651 1.00 92.38 205 LEU A CA 1
ATOM 1632 C C . LEU A 1 205 ? -18.034 -1.017 -3.935 1.00 92.38 205 LEU A C 1
ATOM 1634 O O . LEU A 1 205 ? -18.997 -1.699 -4.276 1.00 92.38 205 LEU A O 1
ATOM 1638 N N . SER A 1 206 ? -17.243 -1.351 -2.922 1.00 91.56 206 SER A N 1
ATOM 1639 C CA . SER A 1 206 ? -17.451 -2.521 -2.075 1.00 91.56 206 SER A CA 1
ATOM 1640 C C . SER A 1 206 ? -16.929 -2.258 -0.666 1.00 91.56 206 SER A C 1
ATOM 1642 O O . SER A 1 206 ? -15.971 -1.510 -0.485 1.00 91.56 206 SER A O 1
ATOM 1644 N N . THR A 1 207 ? -17.525 -2.913 0.330 1.00 92.69 207 THR A N 1
ATOM 1645 C CA . THR A 1 207 ? -17.011 -2.935 1.706 1.00 92.69 207 THR A CA 1
ATOM 1646 C C . THR A 1 207 ? -15.975 -4.033 1.948 1.00 92.69 207 THR A C 1
ATOM 1648 O O . THR A 1 207 ? -15.328 -4.044 2.992 1.00 92.69 207 THR A O 1
ATOM 1651 N N . ALA A 1 208 ? -15.750 -4.931 0.980 1.00 93.62 208 ALA A N 1
ATOM 1652 C CA . ALA A 1 208 ? -14.899 -6.109 1.155 1.00 93.62 208 ALA A CA 1
ATOM 1653 C C . ALA A 1 208 ? -13.460 -5.772 1.587 1.00 93.62 208 ALA A C 1
ATOM 1655 O O . ALA A 1 208 ? -12.845 -6.534 2.337 1.00 93.62 208 ALA A O 1
ATOM 1656 N N . GLY A 1 209 ? -12.917 -4.637 1.132 1.00 96.12 209 GLY A N 1
ATOM 1657 C CA . GLY A 1 209 ? -11.600 -4.160 1.551 1.00 96.12 209 GLY A CA 1
ATOM 1658 C C . GLY A 1 209 ? -11.568 -3.728 3.015 1.00 96.12 209 GLY A C 1
ATOM 1659 O O . GLY A 1 209 ? -10.663 -4.133 3.742 1.00 96.12 209 GLY A O 1
ATOM 1660 N N . VAL A 1 210 ? -12.577 -2.976 3.462 1.00 95.50 210 VAL A N 1
ATOM 1661 C CA . VAL A 1 210 ? -12.729 -2.567 4.868 1.00 95.50 210 VAL A CA 1
ATOM 1662 C C . VAL A 1 210 ? -12.918 -3.791 5.760 1.00 95.50 210 VAL A C 1
ATOM 1664 O O . VAL A 1 210 ? -12.171 -3.963 6.720 1.00 95.50 210 VAL A O 1
ATOM 1667 N N . ASP A 1 211 ? -13.846 -4.680 5.400 1.00 95.06 211 ASP A N 1
ATOM 1668 C CA . ASP A 1 211 ? -14.159 -5.885 6.175 1.00 95.06 211 ASP A CA 1
ATOM 1669 C C . ASP A 1 211 ? -12.921 -6.776 6.349 1.00 95.06 211 ASP A C 1
ATOM 1671 O O . ASP A 1 211 ? -12.600 -7.218 7.456 1.00 95.06 211 ASP A O 1
ATOM 1675 N N . ARG A 1 212 ? -12.160 -6.986 5.264 1.00 97.00 212 ARG A N 1
ATOM 1676 C CA . ARG A 1 212 ? -10.916 -7.762 5.303 1.00 97.00 212 ARG A CA 1
ATOM 1677 C C . ARG A 1 212 ? -9.840 -7.088 6.153 1.00 97.00 212 ARG A C 1
ATOM 1679 O O . ARG A 1 212 ? -9.184 -7.776 6.933 1.00 97.00 212 ARG A O 1
ATOM 1686 N N . ALA A 1 213 ? -9.646 -5.777 6.007 1.00 97.81 213 ALA A N 1
ATOM 1687 C CA . ALA A 1 213 ? -8.659 -5.032 6.784 1.00 97.81 213 ALA A CA 1
ATOM 1688 C C . ALA A 1 213 ? -8.974 -5.089 8.284 1.00 97.81 213 ALA A C 1
ATOM 1690 O O . ALA A 1 213 ? -8.104 -5.442 9.079 1.00 97.81 213 ALA A O 1
ATOM 1691 N N . CYS A 1 214 ? -10.224 -4.817 8.668 1.00 96.75 214 CYS A N 1
ATOM 1692 C CA . CYS A 1 214 ? -10.669 -4.873 10.058 1.00 96.75 214 CYS A CA 1
ATOM 1693 C C . CYS A 1 214 ? -10.519 -6.282 10.648 1.00 96.75 214 CYS A C 1
ATOM 1695 O O . CYS A 1 214 ? -9.936 -6.435 11.722 1.00 96.75 214 CYS A O 1
ATOM 1697 N N . GLY A 1 215 ? -10.954 -7.321 9.926 1.00 96.06 215 GLY A N 1
ATOM 1698 C CA . GLY A 1 215 ? -10.779 -8.708 10.365 1.00 96.06 215 GLY A CA 1
ATOM 1699 C C . GLY A 1 215 ? -9.307 -9.087 10.549 1.00 96.06 215 GLY A C 1
ATOM 1700 O O . GLY A 1 215 ? -8.948 -9.755 11.522 1.00 96.06 215 GLY A O 1
ATOM 1701 N N . TYR A 1 216 ? -8.433 -8.613 9.657 1.00 97.31 216 TYR A N 1
ATOM 1702 C CA . TYR A 1 216 ? -6.997 -8.844 9.769 1.00 97.31 216 TYR A CA 1
ATOM 1703 C C . TYR A 1 216 ? -6.390 -8.144 10.988 1.00 97.31 216 TYR A C 1
ATOM 1705 O O . TYR A 1 216 ? -5.712 -8.806 11.771 1.00 97.31 216 TYR A O 1
ATOM 1713 N N . VAL A 1 217 ? -6.684 -6.854 11.199 1.00 97.12 217 VAL A N 1
ATOM 1714 C CA . VAL A 1 217 ? -6.226 -6.088 12.377 1.00 97.12 217 VAL A CA 1
ATOM 1715 C C . VAL A 1 217 ? -6.664 -6.767 13.678 1.00 97.12 217 VAL A C 1
ATOM 1717 O O . VAL A 1 217 ? -5.852 -6.929 14.588 1.00 97.12 217 VAL A O 1
ATOM 1720 N N . ALA A 1 218 ? -7.918 -7.218 13.754 1.00 94.00 218 ALA A N 1
ATOM 1721 C CA . ALA A 1 218 ? -8.431 -7.937 14.917 1.00 94.00 218 ALA A CA 1
ATOM 1722 C C . ALA A 1 218 ? -7.672 -9.254 15.159 1.00 94.00 218 ALA A C 1
ATOM 1724 O O . ALA A 1 218 ? -7.271 -9.545 16.283 1.00 94.00 218 ALA A O 1
ATOM 1725 N N . THR A 1 219 ? -7.406 -10.019 14.097 1.00 93.38 219 THR A N 1
ATOM 1726 C CA . THR A 1 219 ? -6.716 -11.316 14.187 1.00 93.38 219 THR A CA 1
ATOM 1727 C C . THR A 1 219 ? -5.256 -11.167 14.612 1.00 93.38 219 THR A C 1
ATOM 1729 O O . THR A 1 219 ? -4.772 -11.923 15.450 1.00 93.38 219 THR A O 1
ATOM 1732 N N . VAL A 1 220 ? -4.518 -10.199 14.065 1.00 91.56 220 VAL A N 1
ATOM 1733 C CA . VAL A 1 220 ? -3.095 -10.029 14.413 1.00 91.56 220 VAL A CA 1
ATOM 1734 C C . VAL A 1 220 ? -2.892 -9.528 15.845 1.00 91.56 220 VAL A C 1
ATOM 1736 O O . VAL A 1 220 ? -1.822 -9.740 16.413 1.00 91.56 220 VAL A O 1
ATOM 1739 N N . ALA A 1 221 ? -3.911 -8.895 16.434 1.00 80.12 221 ALA A N 1
ATOM 1740 C CA . ALA A 1 221 ? -3.899 -8.449 17.821 1.00 80.12 221 ALA A CA 1
ATOM 1741 C C . ALA A 1 221 ? -4.073 -9.611 18.811 1.00 80.12 221 ALA A C 1
ATOM 1743 O O . ALA A 1 221 ? -3.419 -9.626 19.850 1.00 80.12 221 ALA A O 1
ATOM 1744 N N . THR A 1 222 ? -4.898 -10.612 18.479 1.00 74.19 222 THR A N 1
ATOM 1745 C CA . THR A 1 222 ? -5.149 -11.765 19.362 1.00 74.19 222 THR A CA 1
ATOM 1746 C C . THR A 1 222 ? -3.980 -12.746 19.431 1.00 74.19 222 THR A C 1
ATOM 1748 O O . THR A 1 222 ? -3.866 -13.478 20.404 1.00 74.19 222 THR A O 1
ATOM 1751 N N . HIS A 1 223 ? -3.092 -12.762 18.432 1.00 60.91 223 HIS A N 1
ATOM 1752 C CA . HIS A 1 223 ? -1.922 -13.655 18.391 1.00 60.91 223 HIS A CA 1
ATOM 1753 C C . HIS A 1 223 ? -0.721 -13.158 19.224 1.00 60.91 223 HIS A C 1
ATOM 1755 O O . HIS A 1 223 ? 0.339 -13.778 19.191 1.00 60.91 223 HIS A O 1
ATOM 1761 N N . ASN A 1 224 ? -0.887 -12.057 19.965 1.00 47.94 224 ASN A N 1
ATOM 1762 C CA . ASN A 1 224 ? 0.098 -11.492 20.895 1.00 47.94 224 ASN A CA 1
ATOM 1763 C C . ASN A 1 224 ? -0.372 -11.530 22.369 1.00 47.94 224 ASN A C 1
ATOM 1765 O O . ASN A 1 224 ? 0.232 -10.857 23.207 1.00 47.94 224 ASN A O 1
ATOM 1769 N N . GLY A 1 225 ? -1.456 -12.258 22.666 1.00 41.28 225 GLY A N 1
ATOM 1770 C CA . GLY A 1 225 ? -1.957 -12.508 24.024 1.00 41.28 225 GLY A CA 1
ATOM 1771 C C . GLY A 1 225 ? -1.408 -13.789 24.633 1.00 41.28 225 GLY A C 1
ATOM 1772 O O . GLY A 1 225 ? -1.195 -14.754 23.866 1.00 41.28 225 GLY A O 1
#

Radius of gyration: 16.77 Å; Cα contacts (8 Å, |Δi|>4): 376; chains: 1; bounding box: 45×37×44 Å

Sequence (225 aa):
MWLGSEFCARHILRHCDTLAGLPAFWTREQHGEEASTWLLFTHKYDYLKHLADRYRSRAEPMTRTFSITETAITTSPPRERVLLLLAVALMESFGIQVNLCLDPAYRQLEGFVLDRQRCAIIANWVDIDAVWHVDVNTNKPDLQRYADALDHAQARSAIAAKTPTGRLTALAGLLDLDWQWLTHRCGELAAYGSAGIADPHSRLLSTAGVDRACGYVATVATHNG

Nearest PDB structures (foldseek):
  6rtc-assembly1_A  TM=4.455E-01  e=1.659E+00  Mus musculus

Solvent-accessible surface area (backbone atoms only — not comparable to full-atom values): 11971 Å² total; per-residue (Å²): 103,69,68,26,47,49,51,34,53,54,53,50,57,69,48,55,79,75,52,88,61,80,52,38,37,39,40,64,56,51,44,17,76,60,27,35,46,48,26,33,28,38,66,44,40,53,48,52,50,52,51,32,65,72,51,62,88,49,94,64,67,41,40,37,31,33,45,33,47,70,64,46,57,72,72,43,54,72,70,28,44,50,30,37,50,40,35,51,36,35,41,44,67,53,54,28,46,74,33,36,26,58,62,69,90,56,65,84,56,73,19,34,35,35,26,95,90,67,36,30,41,37,40,36,46,70,99,58,101,55,71,54,50,73,52,77,47,66,53,64,74,58,50,48,55,55,47,53,51,51,52,48,24,66,78,60,22,78,30,74,50,98,43,72,50,51,23,53,52,38,43,26,58,75,57,77,45,64,58,69,62,48,31,51,51,21,38,54,44,41,73,71,42,49,52,86,78,53,71,64,91,45,89,66,39,38,50,64,28,48,36,50,10,22,40,38,47,26,52,49,55,61,76,74,110